Protein AF-A0A0P9LW30-F1 (afdb_monomer)

Sequence (288 aa):
SLDMRKSIETRYGSAPTDEGAQAWKDRHKWRREVDLSSARQYLLQHLPTGDKRLQQVRDTQSDFQHWAAHIGTEPLKLFIDTTHPKTLLYLQTIMLNLQIIYAQDSAANAWLAEQEANTSSLFGTLRYGFSPALKHALHQEADALLNGLGDVTNLATRIGELNGVLNHQGFADKPWMKALKQPVQDTFKALGELASGAGKARFESVLLAWVPIDSRMALGKQQNIVALLRTLLIGQILLDSTARVAINEQTVTKLKQWVSEWQVLNKQISELVRSWQYPNAYNTRQST

pLDDT: mean 80.52, std 11.38, range [37.75, 96.88]

Solvent-accessible surface area (backbone atoms only — not comparable to full-atom values): 15883 Å² total; per-residue (Å²): 107,75,68,60,45,52,52,42,21,74,73,68,77,50,58,78,50,72,67,56,50,46,56,52,55,72,43,55,87,56,64,73,76,62,58,61,66,60,53,49,50,50,45,68,69,44,44,68,59,49,52,52,52,53,48,53,52,50,52,52,52,47,54,50,51,52,51,39,54,71,56,20,54,46,52,59,82,74,74,37,52,40,52,41,46,72,48,32,47,51,51,51,51,54,52,43,54,51,46,62,64,45,55,74,39,74,68,50,35,53,52,52,48,48,22,52,70,68,53,54,16,40,78,25,18,52,90,39,58,41,29,64,68,49,40,51,52,54,46,50,54,44,45,68,75,46,65,82,35,61,44,76,68,46,44,67,79,39,36,70,61,51,32,54,60,54,60,58,81,62,72,79,74,34,71,71,50,71,68,46,57,66,70,50,48,37,18,52,49,18,45,34,53,25,32,70,45,96,33,22,72,58,48,52,49,46,56,56,69,42,47,68,48,29,49,49,40,30,68,36,99,63,44,31,47,54,50,49,53,43,55,52,44,52,47,41,69,40,43,71,54,86,68,78,56,68,72,48,72,64,57,53,52,51,49,53,51,50,54,54,51,48,54,52,50,52,49,51,50,53,52,49,54,46,44,71,76,38,74,69,73,80,75,74,72,86,82,128

Radius of gyration: 26.32 Å; Cα contacts (8 Å, |Δi|>4): 235; chains: 1; bounding box: 54×43×78 Å

Mean predicted aligned error: 11.34 Å

Organism: NCBI:txid251702

Secondary structure (DSSP, 8-state):
-HHHHHHHHHHHSSPPPHHHHHHHHHGGGGTTSS-HHHHHHHHHHHHHHHHHHHHHHHHHHHHHHHHHHHHTT-GGGGT--TTSHHHHHHHHHHHHHHHHHHTTSHHHHHHHHHHHHH--SGGGGGGGTT-HHHHHHHHHHHHHHHTT--SHHHHHHTHHHHHHHHT---GGGSHHHHTS-HHHHHHHHHHHHHHHTTTHHHHHHHHHHHHHHHHHHHHSSS--HHHHHHHHHHHHHHHT--S-----HHHHHHHHHHHHHHHHHHHHHHHHHHHHH-TTTT------

Foldseek 3Di:
DVVVQVVCCVVPVHGDDPVRVVVVVVCVVVPPVDPVVVVVVVCVVCVVVVVVVVVVVVVVLVVVVVVQLVQWLDCVVVPAQLLALVSLLVVLVVLLVVLVVQVVDPVSLVVLLVCLVVSGGQSVCSLLSSDPLSSVLLVVVLCVQCPPVQALVSCLVCQVSLLVLLQDPDPCVDPSNVVDDPSSNSSLVSLLCLCQDPNVVSSVSSLVSCQVSLVCCCLDPRHPVSSNSSSSSSNSVRNVDPDRDGDDPVNSVVSVVVSVVCVVVVVVVVVVVCCVVCVPPPPPDDDD

Nearest PDB structures (foldseek):
  5nwk-assembly1_G  TM=1.701E-01  e=2.955E+00  Nicotiana tabacum

Structure (mmCIF, N/CA/C/O backbone):
data_AF-A0A0P9LW30-F1
#
_entry.id   AF-A0A0P9LW30-F1
#
loop_
_atom_site.group_PDB
_atom_site.id
_atom_site.type_symbol
_atom_site.label_atom_id
_atom_site.label_alt_id
_atom_site.label_comp_id
_atom_site.label_asym_id
_atom_site.label_entity_id
_atom_site.label_seq_id
_atom_site.pdbx_PDB_ins_code
_atom_site.Cartn_x
_atom_site.Cartn_y
_atom_site.Cartn_z
_atom_site.occupancy
_atom_site.B_iso_or_equiv
_atom_site.auth_seq_id
_atom_site.auth_comp_id
_atom_site.auth_asym_id
_atom_site.auth_atom_id
_atom_site.pdbx_PDB_model_num
ATOM 1 N N . SER A 1 1 ? 24.493 12.822 -53.244 1.00 55.12 1 SER A N 1
ATOM 2 C CA . SER A 1 1 ? 24.104 12.306 -54.568 1.00 55.12 1 SER A CA 1
ATOM 3 C C . SER A 1 1 ? 22.596 12.115 -54.590 1.00 55.12 1 SER A C 1
ATOM 5 O O . SER A 1 1 ? 22.057 11.651 -53.587 1.00 55.12 1 SER A O 1
ATOM 7 N N . LEU A 1 2 ? 21.936 12.486 -55.692 1.00 61.62 2 LEU A N 1
ATOM 8 C CA . LEU A 1 2 ? 20.511 12.224 -55.948 1.00 61.62 2 LEU A CA 1
ATOM 9 C C . LEU A 1 2 ? 20.166 10.731 -55.795 1.00 61.62 2 LEU A C 1
ATOM 11 O O . LEU A 1 2 ? 19.113 10.409 -55.250 1.00 61.62 2 LEU A O 1
ATOM 15 N N . ASP A 1 3 ? 21.093 9.836 -56.148 1.00 72.06 3 ASP A N 1
ATOM 16 C CA . ASP A 1 3 ? 20.910 8.383 -56.025 1.00 72.06 3 ASP A CA 1
ATOM 17 C C . ASP A 1 3 ? 20.831 7.906 -54.575 1.00 72.06 3 ASP A C 1
ATOM 19 O O . ASP A 1 3 ? 20.053 7.016 -54.249 1.00 72.06 3 ASP A O 1
ATOM 23 N N . MET A 1 4 ? 21.592 8.532 -53.673 1.00 70.19 4 MET A N 1
ATOM 24 C CA . MET A 1 4 ? 21.571 8.176 -52.251 1.00 70.19 4 MET A CA 1
ATOM 25 C C . MET A 1 4 ? 20.308 8.693 -51.553 1.00 70.19 4 MET A C 1
ATOM 27 O O . MET A 1 4 ? 19.837 8.094 -50.594 1.00 70.19 4 MET A O 1
ATOM 31 N N . ARG A 1 5 ? 19.741 9.804 -52.041 1.00 70.75 5 ARG A N 1
ATOM 32 C CA . ARG A 1 5 ? 18.470 10.333 -51.536 1.00 70.75 5 ARG A CA 1
ATOM 33 C C . ARG A 1 5 ? 17.310 9.437 -51.972 1.00 70.75 5 ARG A C 1
ATOM 35 O O . ARG A 1 5 ? 16.527 9.026 -51.124 1.00 70.75 5 ARG A O 1
ATOM 42 N N . LYS A 1 6 ? 17.286 9.052 -53.255 1.00 74.50 6 LYS A N 1
ATOM 43 C CA . LYS A 1 6 ? 16.318 8.091 -53.802 1.00 74.50 6 LYS A CA 1
ATOM 44 C C . LYS A 1 6 ? 16.405 6.725 -53.120 1.00 74.50 6 LYS A C 1
ATOM 46 O O . LYS A 1 6 ? 15.373 6.163 -52.780 1.00 74.50 6 LYS A O 1
ATOM 51 N N . SER A 1 7 ? 17.607 6.202 -52.859 1.00 76.50 7 SER A N 1
ATOM 52 C CA . SER A 1 7 ? 17.754 4.891 -52.207 1.00 76.50 7 SER A CA 1
ATOM 53 C C . SER A 1 7 ? 17.255 4.878 -50.757 1.00 76.50 7 SER A C 1
ATOM 55 O O . SER A 1 7 ? 16.653 3.895 -50.324 1.00 76.50 7 SER A O 1
ATOM 57 N N . ILE A 1 8 ? 17.456 5.973 -50.015 1.00 71.25 8 ILE A N 1
ATOM 58 C CA . ILE A 1 8 ? 16.913 6.143 -48.660 1.00 71.25 8 ILE A CA 1
ATOM 59 C C . ILE A 1 8 ? 15.388 6.258 -48.711 1.00 71.25 8 ILE A C 1
ATOM 61 O O . ILE A 1 8 ? 14.707 5.578 -47.950 1.00 71.25 8 ILE A O 1
ATOM 65 N N . GLU A 1 9 ? 14.852 7.046 -49.640 1.00 77.56 9 GLU A N 1
ATOM 66 C CA . GLU A 1 9 ? 13.409 7.216 -49.819 1.00 77.56 9 GLU A CA 1
ATOM 67 C C . GLU A 1 9 ? 12.712 5.901 -50.188 1.00 77.56 9 GLU A C 1
ATOM 69 O O . GLU A 1 9 ? 11.698 5.547 -49.595 1.00 77.56 9 GLU A O 1
ATOM 74 N N . THR A 1 10 ? 13.307 5.104 -51.078 1.00 73.81 10 THR A N 1
ATOM 75 C CA . THR A 1 10 ? 12.806 3.765 -51.427 1.00 73.81 10 THR A CA 1
ATOM 76 C C . THR A 1 10 ? 12.848 2.789 -50.245 1.00 73.81 10 THR A C 1
ATOM 78 O O . THR A 1 10 ? 11.964 1.944 -50.120 1.00 73.81 10 THR A O 1
ATOM 81 N N . ARG A 1 11 ? 13.854 2.884 -49.364 1.00 71.62 11 ARG A N 1
ATOM 82 C CA . ARG A 1 11 ? 14.024 1.952 -48.235 1.00 71.62 11 ARG A CA 1
ATOM 83 C C . ARG A 1 11 ? 13.209 2.326 -46.996 1.00 71.62 11 ARG A C 1
ATOM 85 O O . ARG A 1 11 ? 12.786 1.429 -46.274 1.00 71.62 11 ARG A O 1
ATOM 92 N N . TYR A 1 12 ? 13.022 3.618 -46.739 1.00 73.62 12 TYR A N 1
ATOM 93 C CA . TYR A 1 12 ? 12.434 4.139 -45.499 1.00 73.62 12 TYR A CA 1
ATOM 94 C C . TYR A 1 12 ? 11.167 4.985 -45.726 1.00 73.62 12 TYR A C 1
ATOM 96 O O . TYR A 1 12 ? 10.637 5.559 -44.779 1.00 73.62 12 TYR A O 1
ATOM 104 N N . GLY A 1 13 ? 10.676 5.082 -46.967 1.00 75.44 13 GLY A N 1
ATOM 105 C CA . GLY A 1 13 ? 9.419 5.754 -47.325 1.00 75.44 13 GLY A CA 1
ATOM 106 C C . GLY A 1 13 ? 9.468 7.284 -47.317 1.00 75.44 13 GLY A C 1
ATOM 107 O O . GLY A 1 13 ? 8.481 7.928 -47.653 1.00 75.44 13 GLY A O 1
ATOM 108 N N . SER A 1 14 ? 10.596 7.881 -46.932 1.00 76.00 14 SER A N 1
ATOM 109 C CA . SER A 1 14 ? 10.825 9.325 -46.991 1.00 76.00 14 SER A CA 1
ATOM 110 C C . SER A 1 14 ? 12.320 9.630 -47.058 1.00 76.00 14 SER A C 1
ATOM 112 O O . SER A 1 14 ? 13.152 8.884 -46.534 1.00 76.00 14 SER A O 1
ATOM 114 N N . ALA A 1 15 ? 12.672 10.731 -47.719 1.00 77.25 15 ALA A N 1
ATOM 115 C CA . ALA A 1 15 ? 14.015 11.288 -47.660 1.00 77.25 15 ALA A CA 1
ATOM 116 C C . ALA A 1 15 ? 14.120 12.324 -46.523 1.00 77.25 15 ALA A C 1
ATOM 118 O O . ALA A 1 15 ? 13.149 13.032 -46.251 1.00 77.25 15 ALA A O 1
ATOM 119 N N . PRO A 1 16 ? 15.301 12.494 -45.899 1.00 78.81 16 PRO A N 1
ATOM 120 C CA . PRO A 1 16 ? 15.536 13.601 -44.980 1.00 78.81 16 PRO A CA 1
ATOM 121 C C . PRO A 1 16 ? 15.229 14.948 -45.647 1.00 78.81 16 PRO A C 1
ATOM 123 O O . PRO A 1 16 ? 15.558 15.155 -46.825 1.00 78.81 16 PRO A O 1
ATOM 126 N N . THR A 1 17 ? 14.642 15.876 -44.889 1.00 83.88 17 THR A N 1
ATOM 127 C CA . THR A 1 17 ? 14.518 17.278 -45.310 1.00 83.88 17 THR A CA 1
ATOM 128 C C . THR A 1 17 ? 15.905 17.887 -45.496 1.00 83.88 17 THR A C 1
ATOM 130 O O . THR A 1 17 ? 16.886 17.408 -44.919 1.00 83.88 17 THR A O 1
ATOM 133 N N . ASP A 1 18 ? 16.012 18.946 -46.297 1.00 82.62 18 ASP A N 1
ATOM 134 C CA . ASP A 1 18 ? 17.303 19.612 -46.510 1.00 82.62 18 ASP A CA 1
ATOM 135 C C . ASP A 1 18 ? 17.864 20.182 -45.196 1.00 82.62 18 ASP A C 1
ATOM 137 O O . ASP A 1 18 ? 19.055 20.035 -44.920 1.00 82.62 18 ASP A O 1
ATOM 141 N N . GLU A 1 19 ? 16.995 20.704 -44.325 1.00 84.31 19 GLU A N 1
ATOM 142 C CA . GLU A 1 19 ? 17.344 21.118 -42.960 1.00 84.31 19 GLU A CA 1
ATOM 143 C C . GLU A 1 19 ? 17.841 19.947 -42.104 1.00 84.31 19 GLU A C 1
ATOM 145 O O . GLU A 1 19 ? 18.880 20.052 -41.454 1.00 84.31 19 GLU A O 1
ATOM 150 N N . GLY A 1 20 ? 17.155 18.799 -42.135 1.00 80.25 20 GLY A N 1
ATOM 151 C CA . GLY A 1 20 ? 17.576 17.599 -41.410 1.00 80.25 20 GLY A CA 1
ATOM 152 C C . GLY A 1 20 ? 18.912 17.052 -41.917 1.00 80.25 20 GLY A C 1
ATOM 153 O O . GLY A 1 20 ? 19.762 16.633 -41.129 1.00 80.25 20 GLY A O 1
ATOM 154 N N . ALA A 1 21 ? 19.143 17.113 -43.229 1.00 79.75 21 ALA A N 1
ATOM 155 C CA . ALA A 1 21 ? 20.404 16.726 -43.847 1.00 79.75 21 ALA A CA 1
ATOM 156 C C . ALA A 1 21 ? 21.548 17.677 -43.464 1.00 79.75 21 ALA A C 1
ATOM 158 O O . ALA A 1 21 ? 22.670 17.215 -43.231 1.00 79.75 21 ALA A O 1
ATOM 159 N N . GLN A 1 22 ? 21.279 18.982 -43.367 1.00 83.25 22 GLN A N 1
ATOM 160 C CA . GLN A 1 22 ? 22.265 19.965 -42.930 1.00 83.25 22 GLN A CA 1
ATOM 161 C C . GLN A 1 22 ? 22.573 19.817 -41.437 1.00 83.25 22 GLN A C 1
ATOM 163 O O . GLN A 1 22 ? 23.735 19.647 -41.079 1.00 83.25 22 GLN A O 1
ATOM 168 N N . ALA A 1 23 ? 21.553 19.711 -40.582 1.00 82.62 23 ALA A N 1
ATOM 169 C CA . ALA A 1 23 ? 21.729 19.439 -39.156 1.00 82.62 23 ALA A CA 1
ATOM 170 C C . ALA A 1 23 ? 22.502 18.130 -38.910 1.00 82.62 23 ALA A C 1
ATOM 172 O O . ALA A 1 23 ? 23.356 18.056 -38.022 1.00 82.62 23 ALA A O 1
ATOM 173 N N . TRP A 1 24 ? 22.251 17.095 -39.719 1.00 76.19 24 TRP A N 1
ATOM 174 C CA . TRP A 1 24 ? 23.031 15.860 -39.696 1.00 76.19 24 TRP A CA 1
ATOM 175 C C . TRP A 1 24 ? 24.498 16.118 -40.050 1.00 76.19 24 TRP A C 1
ATOM 177 O O . TRP A 1 24 ? 25.381 15.641 -39.330 1.00 76.19 24 TRP A O 1
ATOM 187 N N . LYS A 1 25 ? 24.784 16.857 -41.136 1.00 80.25 25 LYS A N 1
ATOM 188 C CA . LYS A 1 25 ? 26.146 17.257 -41.550 1.00 80.25 25 LYS A CA 1
ATOM 189 C C . LYS A 1 25 ? 26.869 18.054 -40.469 1.00 80.25 25 LYS A C 1
ATOM 191 O O . LYS A 1 25 ? 27.991 17.687 -40.141 1.00 80.25 25 LYS A O 1
ATOM 196 N N . ASP A 1 26 ? 26.226 19.045 -39.866 1.00 84.06 26 ASP A N 1
ATOM 197 C CA . ASP A 1 26 ? 26.831 19.914 -38.848 1.00 84.06 26 ASP A CA 1
ATOM 198 C C . ASP A 1 26 ? 27.236 19.132 -37.590 1.00 84.06 26 ASP A C 1
ATOM 200 O O . ASP A 1 26 ? 28.252 19.412 -36.949 1.00 84.06 26 ASP A O 1
ATOM 204 N N . ARG A 1 27 ? 26.486 18.070 -37.271 1.00 82.94 27 ARG A N 1
ATOM 205 C CA . ARG A 1 27 ? 26.789 17.153 -36.163 1.00 82.94 27 ARG A CA 1
ATOM 206 C C . ARG A 1 27 ? 27.900 16.149 -36.475 1.00 82.94 27 ARG A C 1
ATOM 208 O O . ARG A 1 27 ? 28.223 15.356 -35.600 1.00 82.94 27 ARG A O 1
ATOM 215 N N . HIS A 1 28 ? 28.514 16.179 -37.666 1.00 79.25 28 HIS A N 1
ATOM 216 C CA . HIS A 1 28 ? 29.628 15.306 -38.080 1.00 79.25 28 HIS A CA 1
ATOM 217 C C . HIS A 1 28 ? 30.697 15.126 -36.994 1.00 79.25 28 HIS A C 1
ATOM 219 O O . HIS A 1 28 ? 31.086 13.992 -36.716 1.00 79.25 28 HIS A O 1
ATOM 225 N N . LYS A 1 29 ? 31.114 16.228 -36.354 1.00 76.00 29 LYS A N 1
ATOM 226 C CA . LYS A 1 29 ? 32.147 16.228 -35.307 1.00 76.00 29 LYS A CA 1
ATOM 227 C C . LYS A 1 29 ? 31.765 15.430 -34.054 1.00 76.00 29 LYS A C 1
ATOM 229 O O . LYS A 1 29 ? 32.647 14.923 -33.378 1.00 76.00 29 LYS A O 1
ATOM 234 N N . TRP A 1 30 ? 30.470 15.268 -33.793 1.00 73.25 30 TRP A N 1
ATOM 235 C CA . TRP A 1 30 ? 29.927 14.600 -32.608 1.00 73.25 30 TRP A CA 1
ATOM 236 C C . TRP A 1 30 ? 29.501 13.146 -32.875 1.00 73.25 30 TRP A C 1
ATOM 238 O O . TRP A 1 30 ? 29.169 12.402 -31.959 1.00 73.25 30 TRP A O 1
ATOM 248 N N . ARG A 1 31 ? 29.512 12.690 -34.138 1.00 66.88 31 ARG A N 1
ATOM 249 C CA . ARG A 1 31 ? 28.972 11.366 -34.525 1.00 66.88 31 ARG A CA 1
ATOM 250 C C . ARG A 1 31 ? 29.731 10.175 -33.938 1.00 66.88 31 ARG A C 1
ATOM 252 O O . ARG A 1 31 ? 29.208 9.068 -33.968 1.00 66.88 31 ARG A O 1
ATOM 259 N N . ARG A 1 32 ? 30.961 10.386 -33.466 1.00 64.81 32 ARG A N 1
ATOM 260 C CA . ARG A 1 32 ? 31.806 9.358 -32.840 1.00 64.81 32 ARG A CA 1
ATOM 261 C C . ARG A 1 32 ? 31.853 9.460 -31.315 1.00 64.81 32 ARG A C 1
ATOM 263 O O . ARG A 1 32 ? 32.550 8.668 -30.699 1.00 64.81 32 ARG A O 1
ATOM 270 N N . GLU A 1 33 ? 31.137 10.409 -30.711 1.00 68.94 33 GLU A N 1
ATOM 271 C CA . GLU A 1 33 ? 31.100 10.538 -29.247 1.00 68.94 33 GLU A CA 1
ATOM 272 C C . GLU A 1 33 ? 30.313 9.410 -28.582 1.00 68.94 33 GLU A C 1
ATOM 274 O O . GLU A 1 33 ? 30.579 9.061 -27.437 1.00 68.94 33 GLU A O 1
ATOM 279 N N . VAL A 1 34 ? 29.368 8.810 -29.311 1.00 68.19 34 VAL A N 1
ATOM 280 C CA . VAL A 1 34 ? 28.606 7.656 -28.841 1.00 68.19 34 VAL A CA 1
ATOM 281 C C . VAL A 1 34 ? 29.037 6.432 -29.634 1.00 68.19 34 VAL A C 1
ATOM 283 O O . VAL A 1 34 ? 28.651 6.249 -30.790 1.00 68.19 34 VAL A O 1
ATOM 286 N N . ASP A 1 35 ? 29.837 5.576 -29.004 1.00 78.19 35 ASP A N 1
ATOM 287 C CA . ASP A 1 35 ? 30.226 4.287 -29.565 1.00 78.19 35 ASP A CA 1
ATOM 288 C C . ASP A 1 35 ? 29.065 3.285 -29.459 1.00 78.19 35 ASP A C 1
ATOM 290 O O . ASP A 1 35 ? 28.979 2.465 -28.544 1.00 78.19 35 ASP A O 1
ATOM 294 N N . LEU A 1 36 ? 28.129 3.381 -30.407 1.00 77.69 36 LEU A N 1
ATOM 295 C CA . LEU A 1 36 ? 26.947 2.516 -30.479 1.00 77.69 36 LEU A CA 1
ATOM 296 C C . LEU A 1 36 ? 27.308 1.038 -30.677 1.00 77.69 36 LEU A C 1
ATOM 298 O O . LEU A 1 36 ? 26.562 0.165 -30.232 1.00 77.69 36 LEU A O 1
ATOM 302 N N . SER A 1 37 ? 28.436 0.748 -31.331 1.00 76.94 37 SER A N 1
ATOM 303 C CA . SER A 1 37 ? 28.911 -0.621 -31.545 1.00 76.94 37 SER A CA 1
ATOM 304 C C . SER A 1 37 ? 29.380 -1.237 -30.233 1.00 76.94 37 SER A C 1
ATOM 306 O O . SER A 1 37 ? 28.911 -2.319 -29.878 1.00 76.94 37 SER A O 1
ATOM 308 N N . SER A 1 38 ? 30.217 -0.524 -29.473 1.00 79.00 38 SER A N 1
ATOM 309 C CA . SER A 1 38 ? 30.644 -0.964 -28.140 1.00 79.00 38 SER A CA 1
ATOM 310 C C . SER A 1 38 ? 29.483 -0.996 -27.150 1.00 79.00 38 SER A C 1
ATOM 312 O O . SER A 1 38 ? 29.370 -1.952 -26.390 1.00 79.00 38 SER A O 1
ATOM 314 N N . ALA A 1 39 ? 28.560 -0.027 -27.197 1.00 79.44 39 ALA A N 1
ATOM 315 C CA . ALA A 1 39 ? 27.345 -0.055 -26.379 1.00 79.44 39 ALA A CA 1
ATOM 316 C C . ALA A 1 39 ? 26.489 -1.297 -26.682 1.00 79.44 39 ALA A C 1
ATOM 318 O O . ALA A 1 39 ? 26.029 -1.981 -25.769 1.00 79.44 39 ALA A O 1
ATOM 319 N N . ARG A 1 40 ? 26.319 -1.646 -27.964 1.00 81.94 40 ARG A N 1
ATOM 320 C CA . ARG A 1 40 ? 25.604 -2.860 -28.373 1.00 81.94 40 ARG A CA 1
ATOM 321 C C . ARG A 1 40 ? 26.342 -4.129 -27.956 1.00 81.94 40 ARG A C 1
ATOM 323 O O . ARG A 1 40 ? 25.698 -5.062 -27.490 1.00 81.94 40 ARG A O 1
ATOM 330 N N . GLN A 1 41 ? 27.661 -4.181 -28.120 1.00 85.12 41 GLN A N 1
ATOM 331 C CA . GLN A 1 41 ? 28.471 -5.325 -27.700 1.00 85.12 41 GLN A CA 1
ATOM 332 C C . GLN A 1 41 ? 28.396 -5.527 -26.184 1.00 85.12 41 GLN A C 1
ATOM 334 O O . GLN A 1 41 ? 28.182 -6.649 -25.732 1.00 85.12 41 GLN A O 1
ATOM 339 N N . TYR A 1 42 ? 28.483 -4.440 -25.415 1.00 86.69 42 TYR A N 1
ATOM 340 C CA . TYR A 1 42 ? 28.298 -4.443 -23.969 1.00 86.69 42 TYR A CA 1
ATOM 341 C C . TYR A 1 42 ? 26.917 -4.992 -23.591 1.00 86.69 42 TYR A C 1
ATOM 343 O O . TYR A 1 42 ? 26.816 -5.908 -22.777 1.00 86.69 42 TYR A O 1
ATOM 351 N N . LEU A 1 43 ? 25.847 -4.508 -24.234 1.00 83.62 43 LEU A N 1
ATOM 352 C CA . LEU A 1 43 ? 24.500 -5.041 -24.016 1.00 83.62 43 LEU A CA 1
ATOM 353 C C . LEU A 1 43 ? 24.432 -6.541 -24.323 1.00 83.62 43 LEU A C 1
ATOM 355 O O . LEU A 1 43 ? 23.987 -7.305 -23.477 1.00 83.62 43 LEU A O 1
ATOM 359 N N . LEU A 1 44 ? 24.916 -6.989 -25.482 1.00 84.56 44 LEU A N 1
ATOM 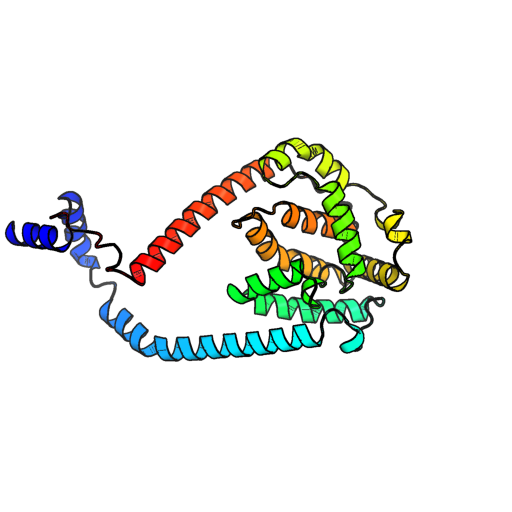360 C CA . LEU A 1 44 ? 24.897 -8.410 -25.851 1.00 84.56 44 LEU A CA 1
ATOM 361 C C . LEU A 1 44 ? 25.677 -9.289 -24.861 1.00 84.56 44 LEU A C 1
ATOM 363 O O . LEU A 1 44 ? 25.253 -10.407 -24.577 1.00 84.56 44 LEU A O 1
ATOM 367 N N . GLN A 1 45 ? 26.783 -8.783 -24.314 1.00 91.31 45 GLN A N 1
ATOM 368 C CA . GLN A 1 45 ? 27.592 -9.496 -23.328 1.00 91.31 45 GLN A CA 1
ATOM 369 C C . GLN A 1 45 ? 26.908 -9.583 -21.956 1.00 91.31 45 GLN A C 1
ATOM 371 O O . GLN A 1 45 ? 27.009 -10.606 -21.276 1.00 91.31 45 GLN A O 1
ATOM 376 N N . HIS A 1 46 ? 26.217 -8.523 -21.532 1.00 87.88 46 HIS A N 1
ATOM 377 C CA . HIS A 1 46 ? 25.681 -8.418 -20.174 1.00 87.88 46 HIS A CA 1
ATOM 378 C C . HIS A 1 46 ? 24.198 -8.782 -20.048 1.00 87.88 46 HIS A C 1
ATOM 380 O O . HIS A 1 46 ? 23.786 -9.183 -18.958 1.00 87.88 46 HIS A O 1
ATOM 386 N N . LEU A 1 47 ? 23.417 -8.725 -21.133 1.00 87.62 47 LEU A N 1
ATOM 387 C CA . LEU A 1 47 ? 21.990 -9.069 -21.146 1.00 87.62 47 LEU A CA 1
ATOM 388 C C . LEU A 1 47 ? 21.706 -10.458 -20.551 1.00 87.62 47 LEU A C 1
ATOM 390 O O . LEU A 1 47 ? 20.912 -10.512 -19.618 1.00 87.62 47 LEU A O 1
ATOM 394 N N . PRO A 1 48 ? 22.402 -11.554 -20.927 1.00 89.06 48 PRO A N 1
ATOM 395 C CA . PRO A 1 48 ? 22.121 -12.873 -20.347 1.00 89.06 48 PRO A CA 1
ATOM 396 C C . PRO A 1 48 ? 22.329 -12.930 -18.826 1.00 89.06 48 PRO A C 1
ATOM 398 O O . PRO A 1 48 ? 21.594 -13.600 -18.102 1.00 89.06 48 PRO A O 1
ATOM 401 N N . THR A 1 49 ? 23.336 -12.208 -18.320 1.00 92.44 49 THR A N 1
ATOM 402 C CA . THR A 1 49 ? 23.585 -12.114 -16.873 1.00 92.44 49 THR A CA 1
ATOM 403 C C . THR A 1 49 ? 22.520 -11.257 -16.191 1.00 92.44 49 THR A C 1
ATOM 405 O O . THR A 1 49 ? 22.084 -11.593 -15.089 1.00 92.44 49 THR A O 1
ATOM 408 N N . GLY A 1 50 ? 22.097 -10.169 -16.839 1.00 88.94 50 GLY A N 1
ATOM 409 C CA . GLY A 1 50 ? 20.984 -9.333 -16.399 1.00 88.94 50 GLY A CA 1
ATOM 410 C C . GLY A 1 50 ? 19.686 -10.130 -16.293 1.00 88.94 50 GLY A C 1
ATOM 411 O O . GLY A 1 50 ? 19.074 -10.143 -15.229 1.00 88.94 50 GLY A O 1
ATOM 412 N N . ASP A 1 51 ? 19.331 -10.877 -17.338 1.00 89.06 51 ASP A N 1
ATOM 413 C CA . ASP A 1 51 ? 18.132 -11.716 -17.389 1.00 89.06 51 ASP A CA 1
ATOM 414 C C . ASP A 1 51 ? 18.146 -12.791 -16.301 1.00 89.06 51 ASP A C 1
ATOM 416 O O . ASP A 1 51 ? 17.152 -12.977 -15.599 1.00 89.06 51 ASP A O 1
ATOM 420 N N . LYS A 1 52 ? 19.295 -13.445 -16.077 1.00 93.44 52 LYS A N 1
ATOM 421 C CA . LYS A 1 52 ? 19.445 -14.421 -14.989 1.00 93.44 52 LYS A CA 1
ATOM 422 C C . LYS A 1 52 ? 19.213 -13.790 -13.614 1.00 93.44 52 LYS A C 1
ATOM 424 O O . LYS A 1 52 ? 18.533 -14.383 -12.781 1.00 93.44 52 LYS A O 1
ATOM 429 N N . ARG A 1 53 ? 19.759 -12.596 -13.362 1.00 91.88 53 ARG A N 1
ATOM 430 C CA . ARG A 1 53 ? 19.556 -11.877 -12.091 1.00 91.88 53 ARG A CA 1
ATOM 431 C C . ARG A 1 53 ? 18.107 -11.422 -11.927 1.00 91.88 53 ARG A C 1
ATOM 433 O O . ARG A 1 53 ? 17.555 -11.557 -10.842 1.00 91.88 53 ARG A O 1
ATOM 440 N N . LEU A 1 54 ? 17.479 -10.930 -12.995 1.00 88.00 54 LEU A N 1
ATOM 441 C CA . LEU A 1 54 ? 16.058 -10.580 -12.988 1.00 88.00 54 LEU A CA 1
ATOM 442 C C . LEU A 1 54 ? 15.184 -11.801 -12.695 1.00 88.00 54 LEU A C 1
ATOM 444 O O . LEU A 1 54 ? 14.222 -11.685 -11.940 1.00 88.00 54 LEU A O 1
ATOM 448 N N . GLN A 1 55 ? 15.537 -12.972 -13.230 1.00 89.12 55 GLN A N 1
ATOM 449 C CA . GLN A 1 55 ? 14.832 -14.207 -12.905 1.00 89.12 55 GLN A CA 1
ATOM 450 C C . GLN A 1 55 ? 14.974 -14.564 -11.422 1.00 89.12 55 GLN A C 1
ATOM 452 O O . GLN A 1 55 ? 13.967 -14.817 -10.777 1.00 89.12 55 GLN A O 1
ATOM 457 N N . GLN A 1 56 ? 16.173 -14.461 -10.842 1.00 90.81 56 GLN A N 1
ATOM 458 C CA . GLN A 1 56 ? 16.377 -14.696 -9.403 1.00 90.81 56 GLN A CA 1
ATOM 459 C C . GLN A 1 56 ? 15.550 -13.747 -8.520 1.00 90.81 56 GLN A C 1
ATOM 461 O O . GLN A 1 56 ? 15.029 -14.156 -7.480 1.00 90.81 56 GLN A O 1
ATOM 466 N N . VAL A 1 57 ? 15.406 -12.483 -8.936 1.00 87.75 57 VAL A N 1
ATOM 467 C CA . VAL A 1 57 ? 14.521 -11.525 -8.259 1.00 87.75 57 VAL A CA 1
ATOM 468 C C . VAL A 1 57 ? 13.071 -11.999 -8.334 1.00 87.75 57 VAL A C 1
ATOM 470 O O . VAL A 1 57 ? 12.402 -12.028 -7.307 1.00 87.75 57 VAL A O 1
ATOM 473 N N . ARG A 1 58 ? 12.594 -12.424 -9.510 1.00 87.31 58 ARG A N 1
ATOM 474 C CA . ARG A 1 58 ? 11.227 -12.944 -9.693 1.00 87.31 58 ARG A CA 1
ATOM 475 C C . ARG A 1 58 ? 10.966 -14.214 -8.886 1.00 87.31 58 ARG A C 1
ATOM 477 O O . ARG A 1 58 ? 9.896 -14.335 -8.299 1.00 87.31 58 ARG A O 1
ATOM 484 N N . ASP A 1 59 ? 11.937 -15.119 -8.812 1.00 90.75 59 ASP A N 1
ATOM 485 C CA . ASP A 1 59 ? 11.836 -16.348 -8.019 1.00 90.75 59 ASP A CA 1
ATOM 486 C C . ASP A 1 59 ? 11.689 -15.998 -6.528 1.00 90.75 59 ASP A C 1
ATOM 488 O O . ASP A 1 59 ? 10.733 -16.416 -5.879 1.00 90.75 59 ASP A O 1
ATOM 492 N N . THR A 1 60 ? 12.542 -15.099 -6.020 1.00 89.06 60 THR A N 1
ATOM 493 C CA . THR A 1 60 ? 12.449 -14.588 -4.638 1.00 89.06 60 THR A CA 1
ATOM 494 C C . THR A 1 60 ? 11.112 -13.888 -4.382 1.00 89.06 60 THR A C 1
ATOM 496 O O . THR A 1 60 ? 10.507 -14.031 -3.319 1.00 89.06 60 THR A O 1
ATOM 499 N N . GLN A 1 61 ? 10.626 -13.117 -5.359 1.00 88.44 61 GLN A N 1
ATOM 500 C CA . GLN A 1 61 ? 9.323 -12.469 -5.270 1.00 88.44 61 GLN A CA 1
ATOM 501 C C . GLN A 1 61 ? 8.186 -13.489 -5.220 1.00 88.44 61 GLN A C 1
ATOM 503 O O . GLN A 1 61 ? 7.217 -13.251 -4.504 1.00 88.44 61 GLN A O 1
ATOM 508 N N . SER A 1 62 ? 8.293 -14.602 -5.945 1.00 90.69 62 SER A N 1
ATOM 509 C CA . SER A 1 62 ? 7.313 -15.684 -5.909 1.00 90.69 62 SER A CA 1
ATOM 510 C C . SER A 1 62 ? 7.309 -16.381 -4.551 1.00 90.69 62 SER A C 1
ATOM 512 O O . SER A 1 62 ? 6.240 -16.533 -3.961 1.00 90.69 62 SER A O 1
ATOM 514 N N . ASP A 1 63 ? 8.478 -16.725 -4.004 1.00 91.75 63 ASP A N 1
ATOM 515 C CA . ASP A 1 63 ? 8.594 -17.316 -2.663 1.00 91.75 63 ASP A CA 1
ATOM 516 C C . ASP A 1 63 ? 7.943 -16.417 -1.608 1.00 91.75 63 ASP A C 1
ATOM 518 O O . ASP A 1 63 ? 7.178 -16.866 -0.753 1.00 91.75 63 ASP A O 1
ATOM 522 N N . PHE A 1 64 ? 8.187 -15.111 -1.708 1.00 89.69 64 PHE A N 1
ATOM 523 C CA . PHE A 1 64 ? 7.576 -14.121 -0.835 1.00 89.69 64 PHE A CA 1
ATOM 524 C C . PHE A 1 64 ? 6.044 -14.095 -0.933 1.00 89.69 64 PHE A C 1
ATOM 526 O O . PHE A 1 64 ? 5.366 -14.064 0.095 1.00 89.69 64 PHE A O 1
ATOM 533 N N . GLN A 1 65 ? 5.485 -14.143 -2.147 1.00 91.88 65 GLN A N 1
ATOM 534 C CA . GLN A 1 65 ? 4.033 -14.212 -2.345 1.00 91.88 65 GLN A CA 1
ATOM 535 C C . GLN A 1 65 ? 3.441 -15.503 -1.766 1.00 91.88 65 GLN A C 1
ATOM 537 O O . GLN A 1 65 ? 2.379 -15.453 -1.145 1.00 91.88 65 GLN A O 1
ATOM 542 N N . HIS A 1 66 ? 4.136 -16.638 -1.904 1.00 93.19 66 HIS A N 1
ATOM 543 C CA . HIS A 1 66 ? 3.717 -17.908 -1.305 1.00 93.19 66 HIS A CA 1
ATOM 544 C C . HIS A 1 66 ? 3.664 -17.818 0.223 1.00 93.19 66 HIS A C 1
ATOM 546 O O . HIS A 1 66 ? 2.662 -18.204 0.828 1.00 93.19 66 HIS A O 1
ATOM 552 N N . TRP A 1 67 ? 4.695 -17.249 0.856 1.00 92.56 67 TRP A N 1
ATOM 553 C CA . TRP A 1 67 ? 4.694 -17.031 2.304 1.00 92.56 67 TRP A CA 1
ATOM 554 C C . TRP A 1 67 ? 3.600 -16.059 2.744 1.00 92.56 67 TRP A C 1
ATOM 556 O O . TRP A 1 67 ? 2.901 -16.329 3.721 1.00 92.56 67 TRP A O 1
ATOM 566 N N . ALA A 1 68 ? 3.396 -14.964 2.010 1.00 93.69 68 ALA A N 1
ATOM 567 C CA . ALA A 1 68 ? 2.328 -14.013 2.297 1.00 93.69 68 ALA A CA 1
ATOM 568 C C . ALA A 1 68 ? 0.937 -14.666 2.215 1.00 93.69 68 ALA A C 1
ATOM 570 O O . ALA A 1 68 ? 0.093 -14.399 3.071 1.00 93.69 68 ALA A O 1
ATOM 571 N N . ALA A 1 69 ? 0.713 -15.553 1.240 1.00 93.06 69 ALA A N 1
ATOM 572 C CA . ALA A 1 69 ? -0.521 -16.325 1.116 1.00 93.06 69 ALA A CA 1
ATOM 573 C C . ALA A 1 69 ? -0.686 -17.352 2.250 1.00 93.06 69 ALA A C 1
ATOM 575 O O . ALA A 1 69 ? -1.779 -17.499 2.794 1.00 93.06 69 ALA A O 1
ATOM 576 N N . HIS A 1 70 ? 0.394 -18.029 2.651 1.00 93.06 70 HIS A N 1
ATOM 577 C CA . HIS A 1 70 ? 0.371 -18.995 3.752 1.00 93.06 70 HIS A CA 1
ATOM 578 C C . HIS A 1 70 ? 0.036 -18.337 5.102 1.00 93.06 70 HIS A C 1
ATOM 580 O O . HIS A 1 70 ? -0.810 -18.827 5.863 1.00 93.06 70 HIS A O 1
ATOM 586 N N . ILE A 1 71 ? 0.670 -17.195 5.390 1.00 94.75 71 ILE A N 1
ATOM 587 C CA . ILE A 1 71 ? 0.373 -16.389 6.579 1.00 94.75 71 ILE A CA 1
ATOM 588 C C . ILE A 1 71 ? -1.066 -15.857 6.485 1.00 94.75 71 ILE A C 1
ATOM 590 O O . ILE A 1 71 ? -1.835 -15.947 7.445 1.00 94.75 71 ILE A O 1
ATOM 594 N N . GLY A 1 72 ? -1.481 -15.382 5.311 1.00 95.38 72 GLY A N 1
ATOM 595 C CA . GLY A 1 72 ? -2.799 -14.792 5.113 1.00 95.38 72 GLY A CA 1
ATOM 596 C C . GLY A 1 72 ? -2.935 -13.498 5.914 1.00 95.38 72 GLY A C 1
ATOM 597 O O . GLY A 1 72 ? -1.999 -12.703 5.984 1.00 95.38 72 GLY A O 1
ATOM 598 N N . THR A 1 73 ? -4.091 -13.277 6.535 1.00 95.44 73 THR A N 1
ATOM 599 C CA . THR A 1 73 ? -4.401 -12.053 7.294 1.00 95.44 73 THR A CA 1
ATOM 600 C C . THR A 1 73 ? -4.311 -12.222 8.809 1.00 95.44 73 THR A C 1
ATOM 602 O O . THR A 1 73 ? -4.918 -11.444 9.537 1.00 95.44 73 THR A O 1
ATOM 605 N N . GLU A 1 74 ? -3.634 -13.260 9.304 1.00 93.62 74 GLU A N 1
ATOM 606 C CA . GLU A 1 74 ? -3.643 -13.624 10.726 1.00 93.62 74 GLU A CA 1
ATOM 607 C C . GLU A 1 74 ? -2.267 -13.396 11.377 1.00 93.62 74 GLU A C 1
ATOM 609 O O . GLU A 1 74 ? -1.412 -14.285 11.340 1.00 93.62 74 GLU A O 1
ATOM 614 N N . PRO A 1 75 ? -2.041 -12.238 12.029 1.00 95.12 75 PRO A N 1
ATOM 615 C CA . PRO A 1 75 ? -0.803 -11.945 12.762 1.00 95.12 75 PRO A CA 1
ATOM 616 C C . PRO A 1 75 ? -0.441 -12.989 13.822 1.00 95.12 75 PRO A C 1
ATOM 618 O O . PRO A 1 75 ? 0.736 -13.205 14.105 1.00 95.12 75 PRO A O 1
ATOM 621 N N . LEU A 1 76 ? -1.440 -13.681 14.378 1.00 93.88 76 LEU A N 1
ATOM 622 C CA . LEU A 1 76 ? -1.243 -14.724 15.383 1.00 93.88 76 LEU A CA 1
ATOM 623 C C . LEU A 1 76 ? -0.461 -15.934 14.858 1.00 93.88 76 LEU A C 1
ATOM 625 O O . LEU A 1 76 ? 0.221 -16.580 15.647 1.00 93.88 76 LEU A O 1
ATOM 629 N N . LYS A 1 77 ? -0.461 -16.205 13.543 1.00 94.81 77 LYS A N 1
ATOM 630 C CA . LYS A 1 77 ? 0.429 -17.224 12.951 1.00 94.81 77 LYS A CA 1
ATOM 631 C C . LYS A 1 77 ? 1.911 -16.864 13.083 1.00 94.81 77 LYS A C 1
ATOM 633 O O . LYS A 1 77 ? 2.765 -17.736 12.987 1.00 94.81 77 LYS A O 1
ATOM 638 N N . LEU A 1 78 ? 2.207 -15.583 13.307 1.00 95.00 78 LEU A N 1
ATOM 639 C CA . LEU A 1 78 ? 3.537 -15.057 13.613 1.00 95.00 78 LEU A CA 1
ATOM 640 C C . LEU A 1 78 ? 3.723 -14.799 15.116 1.00 95.00 78 LEU A C 1
ATOM 642 O O . LEU A 1 78 ? 4.697 -14.162 15.506 1.00 95.00 78 LEU A O 1
ATOM 646 N N . PHE A 1 79 ? 2.787 -15.260 15.953 1.00 95.62 79 PHE A N 1
ATOM 647 C CA . PHE A 1 79 ? 2.751 -15.008 17.395 1.00 95.62 79 PHE A CA 1
ATOM 648 C C . PHE A 1 79 ? 2.714 -13.512 17.753 1.00 95.62 79 PHE A C 1
ATOM 650 O O . PHE A 1 79 ? 3.198 -13.102 18.807 1.00 95.62 79 PHE A O 1
ATOM 657 N N . ILE A 1 80 ? 2.134 -12.687 16.873 1.00 96.88 80 ILE A N 1
ATOM 658 C CA . ILE A 1 80 ? 1.975 -11.250 17.090 1.00 96.88 80 ILE A CA 1
ATOM 659 C C . ILE A 1 80 ? 0.549 -10.944 17.528 1.00 96.88 80 ILE A C 1
ATOM 661 O O . ILE A 1 80 ? -0.410 -11.210 16.805 1.00 96.88 80 ILE A O 1
ATOM 665 N N . ASP A 1 81 ? 0.431 -10.305 18.687 1.00 96.31 81 ASP A N 1
ATOM 666 C CA . ASP A 1 81 ? -0.806 -9.688 19.146 1.00 96.31 81 ASP A CA 1
ATOM 667 C C . ASP A 1 81 ? -0.865 -8.224 18.687 1.00 96.31 81 ASP A C 1
ATOM 669 O O . ASP A 1 81 ? -0.001 -7.416 19.033 1.00 96.31 81 ASP A O 1
ATOM 673 N N . THR A 1 82 ? -1.874 -7.875 17.891 1.00 95.88 82 THR A N 1
ATOM 674 C CA . THR A 1 82 ? -2.069 -6.517 17.360 1.00 95.88 82 THR A CA 1
ATOM 675 C C . THR A 1 82 ? -2.781 -5.579 18.326 1.00 95.88 82 THR A C 1
ATOM 677 O O . THR A 1 82 ? -2.813 -4.377 18.076 1.00 95.88 82 THR A O 1
ATOM 680 N N . THR A 1 83 ? -3.323 -6.092 19.432 1.00 95.62 83 THR A N 1
ATOM 681 C CA . THR A 1 83 ? -3.955 -5.280 20.486 1.00 95.62 83 THR A CA 1
ATOM 682 C C . THR A 1 83 ? -2.929 -4.608 21.399 1.00 95.62 83 THR A C 1
ATOM 684 O O . THR A 1 83 ? -3.246 -3.658 22.109 1.00 95.62 83 THR A O 1
ATOM 687 N N . HIS A 1 84 ? -1.672 -5.055 21.345 1.00 95.50 84 HIS A N 1
ATOM 688 C CA . HIS A 1 84 ? -0.566 -4.483 22.099 1.00 95.50 84 HIS A CA 1
ATOM 689 C C . HIS A 1 84 ? 0.292 -3.568 21.198 1.00 95.50 84 HIS A C 1
ATOM 691 O O . HIS A 1 84 ? 0.871 -4.039 20.213 1.00 95.50 84 HIS A O 1
ATOM 697 N N . PRO A 1 85 ? 0.472 -2.273 21.538 1.00 92.38 85 PRO A N 1
ATOM 698 C CA . PRO A 1 85 ? 1.189 -1.317 20.686 1.00 92.38 85 PRO A CA 1
ATOM 699 C C . PRO A 1 85 ? 2.612 -1.749 20.303 1.00 92.38 85 PRO A C 1
ATOM 701 O O . PRO A 1 85 ? 3.036 -1.575 19.164 1.00 92.38 85 PRO A O 1
ATOM 704 N N . LYS A 1 86 ? 3.372 -2.350 21.228 1.00 94.50 86 LYS A N 1
ATOM 705 C CA . LYS A 1 86 ? 4.772 -2.742 20.973 1.00 94.50 86 LYS A CA 1
ATOM 706 C C . LYS A 1 86 ? 4.896 -3.833 19.905 1.00 94.50 86 LYS A C 1
ATOM 708 O O . LYS A 1 86 ? 5.730 -3.724 19.008 1.00 94.50 86 LYS A O 1
ATOM 713 N N . THR A 1 87 ? 4.080 -4.876 19.998 1.00 95.75 87 THR A N 1
ATOM 714 C CA . THR A 1 87 ? 4.070 -6.002 19.051 1.00 95.75 87 THR A CA 1
ATOM 715 C C . THR A 1 87 ? 3.448 -5.598 17.717 1.00 95.75 87 THR A C 1
ATOM 717 O O . THR A 1 87 ? 3.950 -5.997 16.665 1.00 95.75 87 THR A O 1
ATOM 720 N N . LEU A 1 88 ? 2.440 -4.721 17.739 1.00 94.94 88 LEU A N 1
ATOM 721 C CA . LEU A 1 88 ? 1.893 -4.093 16.538 1.00 94.94 88 LEU A CA 1
ATOM 722 C C . LEU A 1 88 ? 2.954 -3.269 15.785 1.00 94.94 88 LEU A C 1
ATOM 724 O O . LEU A 1 88 ? 3.131 -3.453 14.580 1.00 94.94 88 LEU A O 1
ATOM 728 N N . LEU A 1 89 ? 3.709 -2.416 16.487 1.00 94.62 89 LEU A N 1
ATOM 729 C CA . LEU A 1 89 ? 4.789 -1.616 15.897 1.00 94.62 89 LEU A CA 1
ATOM 730 C C . LEU A 1 89 ? 5.905 -2.490 15.317 1.00 94.62 89 LEU A C 1
ATOM 732 O O . LEU A 1 89 ? 6.444 -2.185 14.249 1.00 94.62 89 LEU A O 1
ATOM 736 N N . TYR A 1 90 ? 6.253 -3.576 16.009 1.00 95.81 90 TYR A N 1
ATOM 737 C CA . TYR A 1 90 ? 7.240 -4.540 15.532 1.00 95.81 90 TYR A CA 1
ATOM 738 C C . TYR A 1 90 ? 6.830 -5.123 14.174 1.00 95.81 90 TYR A C 1
ATOM 740 O O . TYR A 1 90 ? 7.594 -5.038 13.207 1.00 95.81 90 TYR A O 1
ATOM 748 N N . LEU A 1 91 ? 5.595 -5.622 14.065 1.00 95.81 91 LEU A N 1
ATOM 749 C CA . LEU A 1 91 ? 5.095 -6.185 12.814 1.00 95.81 91 LEU A CA 1
ATOM 750 C C . LEU A 1 91 ? 4.951 -5.119 11.717 1.00 95.81 91 LEU A C 1
ATOM 752 O O . LEU A 1 91 ? 5.358 -5.367 10.583 1.00 95.81 91 LEU A O 1
ATOM 756 N N . GLN A 1 92 ? 4.465 -3.914 12.040 1.00 94.19 92 GLN A N 1
ATOM 757 C CA . GLN A 1 92 ? 4.423 -2.791 11.090 1.00 94.19 92 GLN A CA 1
ATOM 758 C C . GLN A 1 92 ? 5.806 -2.448 10.541 1.00 94.19 92 GLN A C 1
ATOM 760 O O . GLN A 1 92 ? 5.944 -2.202 9.347 1.00 94.19 92 GLN A O 1
ATOM 765 N N . THR A 1 93 ? 6.836 -2.469 11.387 1.00 94.62 93 THR A N 1
ATOM 766 C CA . THR A 1 93 ? 8.209 -2.155 10.974 1.00 94.62 93 THR A CA 1
ATOM 767 C C . THR A 1 93 ? 8.740 -3.180 9.978 1.00 94.62 93 THR A C 1
ATOM 769 O O . THR A 1 93 ? 9.295 -2.803 8.946 1.00 94.62 93 THR A O 1
ATOM 772 N N . ILE A 1 94 ? 8.544 -4.471 10.256 1.00 94.38 94 ILE A N 1
ATOM 773 C CA . ILE A 1 94 ? 8.967 -5.547 9.351 1.00 94.38 94 ILE A CA 1
ATOM 774 C C . ILE A 1 94 ? 8.218 -5.442 8.024 1.00 94.38 94 ILE A C 1
ATOM 776 O O . ILE A 1 94 ? 8.839 -5.397 6.963 1.00 94.38 94 ILE A O 1
ATOM 780 N N . MET A 1 95 ? 6.892 -5.344 8.083 1.00 94.12 95 MET A N 1
ATOM 781 C CA . MET A 1 95 ? 6.042 -5.323 6.895 1.00 94.12 95 MET A CA 1
ATOM 782 C C . MET A 1 95 ? 6.273 -4.078 6.034 1.00 94.12 95 MET A C 1
ATOM 784 O O . MET A 1 95 ? 6.304 -4.192 4.812 1.00 94.12 95 MET A O 1
ATOM 788 N N . LEU A 1 96 ? 6.517 -2.914 6.643 1.00 91.88 96 LEU A N 1
ATOM 789 C CA . LEU A 1 96 ? 6.903 -1.697 5.927 1.00 91.88 96 LEU A CA 1
ATOM 790 C C . LEU A 1 96 ? 8.232 -1.871 5.189 1.00 91.88 96 LEU A C 1
ATOM 792 O O . LEU A 1 96 ? 8.329 -1.533 4.013 1.00 91.88 96 LEU A O 1
ATOM 796 N N . ASN A 1 97 ? 9.260 -2.394 5.862 1.00 91.44 97 ASN A N 1
ATOM 797 C CA . ASN A 1 97 ? 10.566 -2.600 5.234 1.00 91.44 97 ASN A CA 1
ATOM 798 C C . ASN A 1 97 ? 10.452 -3.562 4.043 1.00 91.44 97 ASN A C 1
ATOM 800 O O . ASN A 1 97 ? 11.008 -3.296 2.978 1.00 91.44 97 ASN A O 1
ATOM 804 N N . LEU A 1 98 ? 9.680 -4.640 4.206 1.00 90.19 98 LEU A N 1
ATOM 805 C CA . LEU A 1 98 ? 9.390 -5.580 3.128 1.00 90.19 98 LEU A CA 1
ATOM 806 C C . LEU A 1 98 ? 8.630 -4.902 1.984 1.00 90.19 98 LEU A C 1
ATOM 808 O O . LEU A 1 98 ? 9.028 -5.056 0.835 1.00 90.19 98 LEU A O 1
ATOM 812 N N . GLN A 1 99 ? 7.604 -4.098 2.278 1.00 88.19 99 GLN A N 1
ATOM 813 C CA . GLN A 1 99 ? 6.861 -3.345 1.265 1.00 88.19 99 GLN A CA 1
ATOM 814 C C . GLN A 1 99 ? 7.775 -2.397 0.478 1.00 88.19 99 GLN A C 1
ATOM 816 O O . GLN A 1 99 ? 7.686 -2.367 -0.744 1.00 88.19 99 GLN A O 1
ATOM 821 N N . ILE A 1 100 ? 8.663 -1.651 1.145 1.00 84.69 100 ILE A N 1
ATOM 822 C CA . ILE A 1 100 ? 9.588 -0.709 0.489 1.00 84.69 100 ILE A CA 1
ATOM 823 C C . ILE A 1 100 ? 10.529 -1.439 -0.474 1.00 84.69 100 ILE A C 1
ATOM 825 O O . ILE A 1 100 ? 10.771 -0.954 -1.577 1.00 84.69 100 ILE A O 1
ATOM 829 N N . ILE A 1 101 ? 11.057 -2.595 -0.069 1.00 83.06 101 ILE A N 1
ATOM 830 C CA . ILE A 1 101 ? 11.926 -3.416 -0.923 1.00 83.06 101 ILE A CA 1
ATOM 831 C C . ILE A 1 101 ? 11.119 -3.981 -2.098 1.00 83.06 101 ILE A C 1
ATOM 833 O O . ILE A 1 101 ? 11.554 -3.918 -3.246 1.00 83.06 101 ILE A O 1
ATOM 837 N N . TYR A 1 102 ? 9.924 -4.498 -1.820 1.00 83.75 102 TYR A N 1
ATOM 838 C CA . TYR A 1 102 ? 9.092 -5.179 -2.804 1.00 83.75 102 TYR A CA 1
ATOM 839 C C . TYR A 1 102 ? 8.516 -4.219 -3.854 1.00 83.75 102 TYR A C 1
ATOM 841 O O . TYR A 1 102 ? 8.513 -4.520 -5.045 1.00 83.75 102 TYR A O 1
ATOM 849 N N . ALA A 1 103 ? 8.108 -3.017 -3.441 1.00 79.94 103 ALA A N 1
ATOM 850 C CA . ALA A 1 103 ? 7.513 -1.993 -4.300 1.00 79.94 103 ALA A CA 1
ATOM 851 C C . ALA A 1 103 ? 8.497 -1.352 -5.301 1.00 79.94 103 ALA A C 1
ATOM 853 O O . ALA A 1 103 ? 8.112 -0.449 -6.046 1.00 79.94 103 ALA A O 1
ATOM 854 N N . GLN A 1 104 ? 9.755 -1.796 -5.364 1.00 78.31 104 GLN A N 1
ATOM 855 C CA . GLN A 1 104 ? 10.708 -1.343 -6.383 1.00 78.31 104 GLN A CA 1
ATOM 856 C C . GLN A 1 104 ? 10.411 -1.930 -7.770 1.00 78.31 104 GLN A C 1
ATOM 858 O O . GLN A 1 104 ? 10.754 -1.318 -8.780 1.00 78.31 104 GLN A O 1
ATOM 863 N N . ASP A 1 105 ? 9.737 -3.081 -7.833 1.00 81.94 105 ASP A N 1
ATOM 864 C CA . ASP A 1 105 ? 9.358 -3.728 -9.088 1.00 81.94 105 ASP A CA 1
ATOM 865 C C . ASP A 1 105 ? 7.902 -3.420 -9.490 1.00 81.94 105 ASP A C 1
ATOM 867 O O . ASP A 1 105 ? 7.000 -3.249 -8.663 1.00 81.94 105 ASP A O 1
ATOM 871 N N . SER A 1 106 ? 7.659 -3.307 -10.797 1.00 76.50 106 SER A N 1
ATOM 872 C CA . SER A 1 106 ? 6.340 -2.942 -11.330 1.00 76.50 106 SER A CA 1
ATOM 873 C C . SER A 1 106 ? 5.285 -4.044 -11.164 1.00 76.50 106 SER A C 1
ATOM 875 O O . SER A 1 106 ? 4.142 -3.721 -10.834 1.00 76.50 106 SER A O 1
ATOM 877 N N . ALA A 1 107 ? 5.657 -5.319 -11.325 1.00 81.00 107 ALA A N 1
ATOM 878 C CA . ALA A 1 107 ? 4.754 -6.451 -11.132 1.00 81.00 107 ALA A CA 1
ATOM 879 C C . ALA A 1 107 ? 4.472 -6.668 -9.639 1.00 81.00 107 ALA A C 1
ATOM 881 O O . ALA A 1 107 ? 3.325 -6.862 -9.241 1.00 81.00 107 ALA A O 1
ATOM 882 N N . ALA A 1 108 ? 5.496 -6.516 -8.802 1.00 83.25 108 ALA A N 1
ATOM 883 C CA . ALA A 1 108 ? 5.372 -6.533 -7.349 1.00 83.25 108 ALA A CA 1
ATOM 884 C C . ALA A 1 108 ? 4.410 -5.452 -6.816 1.00 83.25 108 ALA A C 1
ATOM 886 O O . ALA A 1 108 ? 3.582 -5.724 -5.947 1.00 83.25 108 ALA A O 1
ATOM 887 N N . ASN A 1 109 ? 4.452 -4.236 -7.373 1.00 83.62 109 ASN A N 1
ATOM 888 C CA . ASN A 1 109 ? 3.474 -3.190 -7.053 1.00 83.62 109 ASN A CA 1
ATOM 889 C C . ASN A 1 109 ? 2.040 -3.572 -7.434 1.00 83.62 109 ASN A C 1
ATOM 891 O O . ASN A 1 109 ? 1.118 -3.273 -6.678 1.00 83.62 109 ASN A O 1
ATOM 895 N N . ALA A 1 110 ? 1.842 -4.184 -8.606 1.00 84.19 110 ALA A N 1
ATOM 896 C CA . ALA A 1 110 ? 0.516 -4.630 -9.032 1.00 84.19 110 ALA A CA 1
ATOM 897 C C . ALA A 1 110 ? -0.035 -5.677 -8.056 1.00 84.19 110 ALA A C 1
ATOM 899 O O . ALA A 1 110 ? -1.168 -5.552 -7.598 1.00 84.19 110 ALA A O 1
ATOM 900 N N . TRP A 1 111 ? 0.807 -6.622 -7.636 1.00 89.56 111 TRP A N 1
ATOM 901 C CA . TRP A 1 111 ? 0.442 -7.595 -6.613 1.00 89.56 111 TRP A CA 1
ATOM 902 C C . TRP A 1 111 ? 0.094 -6.936 -5.268 1.00 89.56 111 TRP A C 1
ATOM 904 O O . TRP A 1 111 ? -0.916 -7.285 -4.665 1.00 89.56 111 TRP A O 1
ATOM 914 N N . LEU A 1 112 ? 0.862 -5.942 -4.799 1.00 89.19 112 LEU A N 1
ATOM 915 C CA . LEU A 1 112 ? 0.524 -5.202 -3.571 1.00 89.19 112 LEU A CA 1
ATOM 916 C C . LEU A 1 112 ? -0.834 -4.487 -3.680 1.00 89.19 112 LEU A C 1
ATOM 918 O O . LEU A 1 112 ? -1.602 -4.496 -2.717 1.00 89.19 112 LEU A O 1
ATOM 922 N N . ALA A 1 113 ? -1.152 -3.914 -4.845 1.00 85.44 113 ALA A N 1
ATOM 923 C CA . ALA A 1 113 ? -2.463 -3.320 -5.108 1.00 85.44 113 ALA A CA 1
ATOM 924 C C . ALA A 1 113 ? -3.587 -4.366 -5.020 1.00 85.44 113 ALA A C 1
ATOM 926 O O . ALA A 1 113 ? -4.626 -4.111 -4.413 1.00 85.44 113 ALA A O 1
ATOM 927 N N . GLU A 1 114 ? -3.367 -5.567 -5.562 1.00 88.44 114 GLU A N 1
ATOM 928 C CA . GLU A 1 114 ? -4.304 -6.688 -5.432 1.00 88.44 114 GLU A CA 1
ATOM 929 C C . GLU A 1 114 ? -4.472 -7.128 -3.974 1.00 88.44 114 GLU A C 1
ATOM 931 O O . GLU A 1 114 ? -5.590 -7.421 -3.554 1.00 88.44 114 GLU A O 1
ATOM 936 N N . GLN A 1 115 ? -3.401 -7.130 -3.172 1.00 90.31 115 GLN A N 1
ATOM 937 C CA . GLN A 1 115 ? -3.503 -7.430 -1.741 1.00 90.31 115 GLN A CA 1
ATOM 938 C C . GLN A 1 115 ? -4.350 -6.380 -1.007 1.00 90.31 115 GLN A C 1
ATOM 940 O O . GLN A 1 115 ? -5.202 -6.741 -0.190 1.00 90.31 115 GLN A O 1
ATOM 945 N N . GLU A 1 116 ? -4.170 -5.091 -1.310 1.00 85.50 116 GLU A N 1
ATOM 946 C CA . GLU A 1 116 ? -5.018 -4.014 -0.779 1.00 85.50 116 GLU A CA 1
ATOM 947 C C . GLU A 1 116 ? -6.469 -4.126 -1.264 1.00 85.50 116 GLU A C 1
ATOM 949 O O . GLU A 1 116 ? -7.376 -3.781 -0.516 1.00 85.50 116 GLU A O 1
ATOM 954 N N . ALA A 1 117 ? -6.740 -4.648 -2.457 1.00 84.12 117 ALA A N 1
ATOM 955 C CA . ALA A 1 117 ? -8.115 -4.855 -2.911 1.00 84.12 117 ALA A CA 1
ATOM 956 C C . ALA A 1 117 ? -8.770 -6.076 -2.238 1.00 84.12 117 ALA A C 1
ATOM 958 O O . ALA A 1 117 ? -9.853 -5.976 -1.664 1.00 84.12 117 ALA A O 1
ATOM 959 N N . ASN A 1 118 ? -8.092 -7.224 -2.256 1.00 86.19 118 ASN A N 1
ATOM 960 C CA . ASN A 1 118 ? -8.688 -8.520 -1.923 1.00 86.19 118 ASN A CA 1
ATOM 961 C C . ASN A 1 118 ? -8.527 -8.915 -0.452 1.00 86.19 118 ASN A C 1
ATOM 963 O O . ASN A 1 118 ? -9.199 -9.831 0.011 1.00 86.19 118 ASN A O 1
ATOM 967 N N . THR A 1 119 ? -7.668 -8.224 0.305 1.00 87.88 119 THR A N 1
ATOM 968 C CA . THR A 1 119 ? -7.436 -8.512 1.732 1.00 87.88 119 THR A CA 1
ATOM 969 C C . THR A 1 119 ? -6.996 -9.964 1.964 1.00 87.88 119 THR A C 1
ATOM 971 O O . THR A 1 119 ? -7.452 -10.619 2.890 1.00 87.88 119 THR A O 1
ATOM 974 N N . SER A 1 120 ? -6.121 -10.492 1.107 1.00 89.75 120 SER A N 1
ATOM 975 C CA . SER A 1 120 ? -5.671 -11.894 1.164 1.00 89.75 120 SER A CA 1
ATOM 976 C C . SER A 1 120 ? -4.386 -12.115 1.966 1.00 89.75 120 SER A C 1
ATOM 978 O O . SER A 1 120 ? -4.013 -13.256 2.220 1.00 89.75 120 SER A O 1
ATOM 980 N N . SER A 1 121 ? -3.697 -11.048 2.373 1.00 95.44 121 SER A N 1
ATOM 981 C CA . SER A 1 121 ? -2.460 -11.126 3.155 1.00 95.44 121 SER A CA 1
ATOM 982 C C . SER A 1 121 ? -2.331 -9.972 4.145 1.00 95.44 121 SER A C 1
ATOM 984 O O . SER A 1 121 ? -3.041 -8.965 4.046 1.00 95.44 121 SER A O 1
ATOM 986 N N . LEU A 1 122 ? -1.360 -10.079 5.057 1.00 95.75 122 LEU A N 1
ATOM 987 C CA . LEU A 1 122 ? -0.999 -9.009 5.987 1.00 95.75 122 LEU A CA 1
ATOM 988 C C . LEU A 1 122 ? -0.706 -7.678 5.273 1.00 95.75 122 LEU A C 1
ATOM 990 O O . LEU A 1 122 ? -1.067 -6.635 5.816 1.00 95.75 122 LEU A O 1
ATOM 994 N N . PHE A 1 123 ? -0.145 -7.689 4.052 1.00 93.50 123 PHE A N 1
ATOM 995 C CA . PHE A 1 123 ? 0.055 -6.471 3.247 1.00 93.50 123 PHE A CA 1
ATOM 996 C C . PHE A 1 123 ? -1.260 -5.751 2.989 1.00 93.50 123 PHE A C 1
ATOM 998 O O . PHE A 1 123 ? -1.362 -4.553 3.235 1.00 93.50 123 PHE A O 1
ATOM 1005 N N . GLY A 1 124 ? -2.294 -6.497 2.605 1.00 92.00 124 GLY A N 1
ATOM 1006 C CA . GLY A 1 124 ? -3.623 -5.952 2.358 1.00 92.00 124 GLY A CA 1
ATOM 1007 C C . GLY A 1 124 ? -4.295 -5.342 3.585 1.00 92.00 124 GLY A C 1
ATOM 1008 O O . GLY A 1 124 ? -5.302 -4.656 3.445 1.00 92.00 124 GLY A O 1
ATOM 1009 N N . THR A 1 125 ? -3.768 -5.594 4.783 1.00 93.62 125 THR A N 1
ATOM 1010 C CA . THR A 1 125 ? -4.307 -5.096 6.056 1.00 93.62 125 THR A CA 1
ATOM 1011 C C . THR A 1 125 ? -3.336 -4.195 6.825 1.00 93.62 125 THR A C 1
ATOM 1013 O O . THR A 1 125 ? -3.652 -3.752 7.927 1.00 93.62 125 THR A O 1
ATOM 1016 N N . LEU A 1 126 ? -2.163 -3.894 6.258 1.00 92.12 126 LEU A N 1
ATOM 1017 C CA . LEU A 1 126 ? -1.048 -3.245 6.956 1.00 92.12 126 LEU A CA 1
ATOM 1018 C C . LEU A 1 126 ? -1.427 -1.877 7.548 1.00 92.12 126 LEU A C 1
ATOM 1020 O O . LEU A 1 126 ? -1.137 -1.597 8.712 1.00 92.12 126 LEU A O 1
ATOM 1024 N N . ARG A 1 127 ? -2.137 -1.048 6.772 1.00 88.25 127 ARG A N 1
ATOM 1025 C CA . ARG A 1 127 ? -2.611 0.286 7.194 1.00 88.25 127 ARG A CA 1
ATOM 1026 C C . ARG A 1 127 ? -3.707 0.242 8.265 1.00 88.25 127 ARG A C 1
ATOM 1028 O O . ARG A 1 127 ? -4.003 1.259 8.879 1.00 88.25 127 ARG A O 1
ATOM 1035 N N . TYR A 1 128 ? -4.276 -0.936 8.506 1.00 90.69 128 TYR A N 1
ATOM 1036 C CA . TYR A 1 128 ? -5.420 -1.177 9.388 1.00 90.69 128 TYR A CA 1
ATOM 1037 C C . TYR A 1 128 ? -5.021 -2.042 10.589 1.00 90.69 128 TYR A C 1
ATOM 1039 O O . TYR A 1 128 ? -5.830 -2.809 11.108 1.00 90.69 128 TYR A O 1
ATOM 1047 N N . GLY A 1 129 ? -3.742 -1.991 10.981 1.00 92.19 129 GLY A N 1
ATOM 1048 C CA . GLY A 1 129 ? -3.202 -2.770 12.101 1.00 92.19 129 GLY A CA 1
ATOM 1049 C C . GLY A 1 129 ? -3.387 -4.269 11.937 1.00 92.19 129 GLY A C 1
ATOM 1050 O O . GLY A 1 129 ? -3.566 -4.980 12.917 1.00 92.19 129 GLY A O 1
ATOM 1051 N N . PHE A 1 130 ? -3.363 -4.7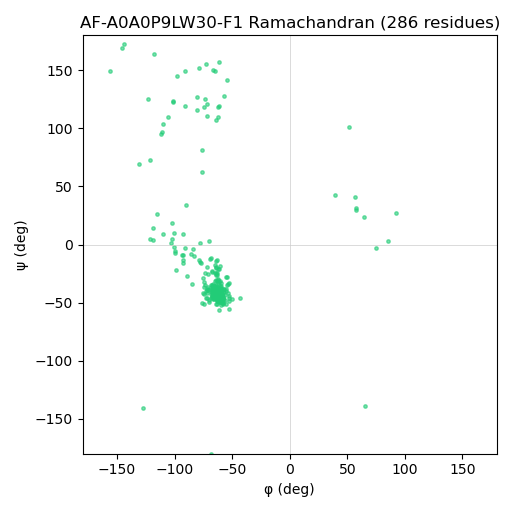32 10.688 1.00 95.62 130 PHE A N 1
ATOM 1052 C CA . PHE A 1 130 ? -3.536 -6.129 10.318 1.00 95.62 130 PHE A CA 1
ATOM 1053 C C . PHE A 1 130 ? -4.913 -6.722 10.644 1.00 95.62 130 PHE A C 1
ATOM 1055 O O . PHE A 1 130 ? -5.053 -7.936 10.760 1.00 95.62 130 PHE A O 1
ATOM 1062 N N . SER A 1 131 ? -5.943 -5.878 10.767 1.00 94.44 131 SER A N 1
ATOM 1063 C CA . SER A 1 131 ? -7.317 -6.310 11.026 1.00 94.44 131 SER A CA 1
ATOM 1064 C C . SER A 1 131 ? -8.195 -6.181 9.771 1.00 94.44 131 SER A C 1
ATOM 1066 O O . SER A 1 131 ? -8.543 -5.063 9.376 1.00 94.44 131 SER A O 1
ATOM 1068 N N . PRO A 1 132 ? -8.616 -7.305 9.148 1.00 95.06 132 PRO A N 1
ATOM 1069 C CA . PRO A 1 132 ? -9.579 -7.288 8.044 1.00 95.06 132 PRO A CA 1
ATOM 1070 C C . PRO A 1 132 ? -10.912 -6.639 8.422 1.00 95.06 132 PRO A C 1
ATOM 1072 O O . PRO A 1 132 ? -11.491 -5.907 7.625 1.00 95.06 132 PRO A O 1
ATOM 1075 N N . ALA A 1 133 ? -11.390 -6.875 9.648 1.00 93.06 133 ALA A N 1
ATOM 1076 C CA . ALA A 1 133 ? -12.641 -6.301 10.134 1.00 93.06 133 ALA A CA 1
ATOM 1077 C C . ALA A 1 133 ? -12.542 -4.776 10.271 1.00 93.06 133 ALA A C 1
ATOM 1079 O O . ALA A 1 133 ? -13.458 -4.063 9.866 1.00 93.06 133 ALA A O 1
ATOM 1080 N N . LEU A 1 134 ? -11.411 -4.275 10.784 1.00 90.06 134 LEU A N 1
ATOM 1081 C CA . LEU A 1 134 ? -11.169 -2.838 10.879 1.00 90.06 134 LEU A CA 1
ATOM 1082 C C . LEU A 1 134 ? -11.064 -2.204 9.491 1.00 90.06 134 LEU A C 1
ATOM 1084 O O . LEU A 1 134 ? -11.669 -1.164 9.248 1.00 90.06 134 LEU A O 1
ATOM 1088 N N . LYS A 1 135 ? -10.345 -2.853 8.567 1.00 91.25 135 LYS A N 1
ATOM 1089 C CA . LYS A 1 135 ? -10.281 -2.428 7.167 1.00 91.25 135 LYS A CA 1
ATOM 1090 C C . LYS A 1 135 ? -11.668 -2.327 6.551 1.00 91.25 135 LYS A C 1
ATOM 1092 O O . LYS A 1 135 ? -11.993 -1.299 5.975 1.00 91.25 135 LYS A O 1
ATOM 1097 N N . HIS A 1 136 ? -12.477 -3.375 6.681 1.00 89.88 136 HIS A N 1
ATOM 1098 C CA . HIS A 1 136 ? -13.818 -3.412 6.116 1.00 89.88 136 HIS A CA 1
ATOM 1099 C C . HIS A 1 136 ? -14.692 -2.280 6.660 1.00 89.88 136 HIS A C 1
ATOM 1101 O O . HIS A 1 136 ? -15.310 -1.568 5.879 1.00 89.88 136 HIS A O 1
ATOM 1107 N N . ALA A 1 137 ? -14.680 -2.064 7.976 1.00 86.94 137 ALA A N 1
ATOM 1108 C CA . ALA A 1 137 ? -15.448 -0.996 8.603 1.00 86.94 137 ALA A CA 1
ATOM 1109 C C . ALA A 1 137 ? -14.986 0.401 8.151 1.00 86.94 137 ALA A C 1
ATOM 1111 O O . ALA A 1 137 ? -15.804 1.238 7.776 1.00 86.94 137 ALA A O 1
ATOM 1112 N N . LEU A 1 138 ? -13.670 0.635 8.101 1.00 82.31 138 LEU A N 1
ATOM 1113 C CA . LEU A 1 138 ? -13.098 1.887 7.594 1.00 82.31 138 LEU A CA 1
ATOM 1114 C C . LEU A 1 138 ? -13.395 2.103 6.107 1.00 82.31 138 LEU A C 1
ATOM 1116 O O . LEU A 1 138 ? -13.637 3.234 5.695 1.00 82.31 138 LEU A O 1
ATOM 1120 N N . HIS A 1 139 ? -13.381 1.038 5.303 1.00 83.56 139 HIS A N 1
ATOM 1121 C CA . HIS A 1 139 ? -13.744 1.092 3.887 1.00 83.56 139 HIS A CA 1
ATOM 1122 C C . HIS A 1 139 ? -15.222 1.394 3.712 1.00 83.56 139 HIS A C 1
ATOM 1124 O O . HIS A 1 139 ? -15.535 2.248 2.905 1.00 83.56 139 HIS A O 1
ATOM 1130 N N . GLN A 1 140 ? -16.116 0.780 4.487 1.00 83.31 140 GLN A N 1
ATOM 1131 C CA . GLN A 1 140 ? -17.547 1.083 4.432 1.00 83.31 140 GLN A CA 1
ATOM 1132 C C . GLN A 1 140 ? -17.839 2.538 4.789 1.00 83.31 140 GLN A C 1
ATOM 1134 O O . GLN A 1 140 ? -18.585 3.199 4.072 1.00 83.31 140 GLN A O 1
ATOM 1139 N N . GLU A 1 141 ? -17.226 3.050 5.857 1.00 77.12 141 GLU A N 1
ATOM 1140 C CA . GLU A 1 141 ? -17.360 4.460 6.220 1.00 77.12 141 GLU A CA 1
ATOM 1141 C C . GLU A 1 141 ? -16.801 5.354 5.111 1.00 77.12 141 GLU A C 1
ATOM 1143 O O . GLU A 1 141 ? -17.486 6.267 4.661 1.00 77.12 141 GLU A O 1
ATOM 1148 N N . ALA A 1 142 ? -15.591 5.074 4.617 1.00 76.25 142 ALA A N 1
ATOM 1149 C CA . ALA A 1 142 ? -14.997 5.842 3.528 1.00 76.25 142 ALA A CA 1
ATOM 1150 C C . ALA A 1 142 ? -15.844 5.778 2.248 1.00 76.25 142 ALA A C 1
ATOM 1152 O O . ALA A 1 142 ? -16.080 6.805 1.634 1.00 76.25 142 ALA A O 1
ATOM 1153 N N . ASP A 1 143 ? -16.349 4.615 1.854 1.00 79.12 143 ASP A N 1
ATOM 1154 C CA . ASP A 1 143 ? -17.131 4.434 0.632 1.00 79.12 143 ASP A CA 1
ATOM 1155 C C . ASP A 1 143 ? -18.514 5.079 0.754 1.00 79.12 143 ASP A C 1
ATOM 1157 O O . ASP A 1 143 ? -18.978 5.689 -0.205 1.00 79.12 143 ASP A O 1
ATOM 1161 N N . ALA A 1 144 ? -19.152 5.033 1.928 1.00 76.50 144 ALA A N 1
ATOM 1162 C CA . ALA A 1 144 ? -20.386 5.773 2.185 1.00 76.50 144 ALA A CA 1
ATOM 1163 C C . ALA A 1 144 ? -20.170 7.290 2.052 1.00 76.50 144 ALA A C 1
ATOM 1165 O O . ALA A 1 144 ? -21.014 7.990 1.492 1.00 76.50 144 ALA A O 1
ATOM 1166 N N . LEU A 1 145 ? -19.023 7.785 2.525 1.00 70.38 145 LEU A N 1
ATOM 1167 C CA . LEU A 1 145 ? -18.634 9.196 2.445 1.00 70.38 145 LEU A CA 1
ATOM 1168 C C . LEU A 1 145 ? -18.213 9.612 1.029 1.00 70.38 145 LEU A C 1
ATOM 1170 O O . LEU A 1 145 ? -18.418 10.757 0.634 1.00 70.38 145 LEU A O 1
ATOM 1174 N N . LEU A 1 146 ? -17.617 8.691 0.274 1.00 74.12 146 LEU A N 1
ATOM 1175 C CA . LEU A 1 146 ? -17.037 8.938 -1.044 1.00 74.12 146 LEU A CA 1
ATOM 1176 C C . LEU A 1 146 ? -17.933 8.457 -2.196 1.00 74.12 146 LEU A C 1
ATOM 1178 O O . LEU A 1 146 ? -17.531 8.517 -3.361 1.00 74.12 146 LEU A O 1
ATOM 1182 N N . ASN A 1 147 ? -19.143 7.983 -1.894 1.00 74.19 147 ASN A N 1
ATOM 1183 C CA . ASN A 1 147 ? -20.053 7.438 -2.890 1.00 74.19 147 ASN A CA 1
ATOM 1184 C C . ASN A 1 147 ? -20.347 8.478 -3.987 1.00 74.19 147 ASN A C 1
ATOM 1186 O O . ASN A 1 147 ? -20.731 9.615 -3.709 1.00 74.19 147 ASN A O 1
ATOM 1190 N N . GLY A 1 148 ? -20.159 8.082 -5.247 1.00 68.62 148 GLY A N 1
ATOM 1191 C CA . GLY A 1 148 ? -20.325 8.958 -6.409 1.00 68.62 148 GLY A CA 1
ATOM 1192 C C . GLY A 1 148 ? -19.100 9.804 -6.792 1.00 68.62 148 GLY A C 1
ATOM 1193 O O . GLY A 1 148 ? -19.190 10.557 -7.755 1.00 68.62 148 GLY A O 1
ATOM 1194 N N . LEU A 1 149 ? -17.946 9.674 -6.119 1.00 72.12 149 LEU A N 1
ATOM 1195 C CA . LEU A 1 149 ? -16.698 10.405 -6.432 1.00 72.12 149 LEU A CA 1
ATOM 1196 C C . LEU A 1 149 ? -15.766 9.682 -7.423 1.00 72.12 149 LEU A C 1
ATOM 1198 O O . LEU A 1 149 ? -14.542 9.769 -7.322 1.00 72.12 149 LEU A O 1
ATOM 1202 N N . GLY A 1 150 ? -16.328 8.956 -8.390 1.00 66.81 150 GLY A N 1
ATOM 1203 C CA . GLY A 1 150 ? -15.558 8.089 -9.293 1.00 66.81 150 GLY A CA 1
ATOM 1204 C C . GLY A 1 150 ? -14.562 8.806 -10.219 1.00 66.81 150 GLY A C 1
ATOM 1205 O O . GLY A 1 150 ? -13.701 8.147 -10.791 1.00 66.81 150 GLY A O 1
ATOM 1206 N N . ASP A 1 151 ? -14.641 10.133 -10.363 1.00 73.38 151 ASP A N 1
ATOM 1207 C CA . ASP A 1 151 ? -13.755 10.916 -11.231 1.00 73.38 151 ASP A CA 1
ATOM 1208 C C . ASP A 1 151 ? -13.393 12.305 -10.655 1.00 73.38 151 ASP A C 1
ATOM 1210 O O . ASP A 1 151 ? -13.913 12.760 -9.630 1.00 73.38 151 ASP A O 1
ATOM 1214 N N . VAL A 1 152 ? -12.465 12.999 -11.331 1.00 71.38 152 VAL A N 1
ATOM 1215 C CA . VAL A 1 152 ? -11.956 14.315 -10.899 1.00 71.38 152 VAL A CA 1
ATOM 1216 C C . VAL A 1 152 ? -13.033 15.409 -10.987 1.00 71.38 152 VAL A C 1
ATOM 1218 O O . VAL A 1 152 ? -12.933 16.438 -10.316 1.00 71.38 152 VAL A O 1
ATOM 1221 N N . THR A 1 153 ? -14.055 15.224 -11.823 1.00 73.81 153 THR A N 1
ATOM 1222 C CA . THR A 1 153 ? -15.137 16.200 -12.009 1.00 73.81 153 THR A CA 1
ATOM 1223 C C . THR A 1 153 ? -16.055 16.207 -10.794 1.00 73.81 153 THR A C 1
ATOM 1225 O O . THR A 1 153 ? -16.326 17.273 -10.242 1.00 73.81 153 THR A O 1
ATOM 1228 N N . ASN A 1 154 ? -16.435 15.024 -10.314 1.00 78.06 154 ASN A N 1
ATOM 1229 C CA . ASN A 1 154 ? -17.230 14.860 -9.100 1.00 78.06 154 ASN A CA 1
ATOM 1230 C C . ASN A 1 154 ? -16.483 15.371 -7.856 1.00 78.06 154 ASN A C 1
ATOM 1232 O O . ASN A 1 154 ? -17.084 16.016 -6.993 1.00 78.06 154 ASN A O 1
ATOM 1236 N N . LEU A 1 155 ? -15.159 15.170 -7.798 1.00 76.19 155 LEU A N 1
ATOM 1237 C CA . LEU A 1 155 ? -14.310 15.714 -6.733 1.00 76.19 155 LEU A CA 1
ATOM 1238 C C . LEU A 1 155 ? -14.399 17.245 -6.643 1.00 76.19 155 LEU A C 1
ATOM 1240 O O . LEU A 1 155 ? -14.568 17.775 -5.547 1.00 76.19 155 LEU A O 1
ATOM 1244 N N . ALA A 1 156 ? -14.324 17.953 -7.777 1.00 76.94 156 ALA A N 1
ATOM 1245 C CA . ALA A 1 156 ? -14.377 19.418 -7.812 1.00 76.94 156 ALA A CA 1
ATOM 1246 C C . ALA A 1 156 ? -15.674 19.969 -7.196 1.00 76.94 156 ALA A C 1
ATOM 1248 O O . ALA A 1 156 ? -15.647 20.954 -6.465 1.00 76.94 156 ALA A O 1
ATOM 1249 N N . THR A 1 157 ? -16.800 19.301 -7.449 1.00 78.81 157 THR A N 1
ATOM 1250 C CA . THR A 1 157 ? -18.121 19.732 -6.969 1.00 78.81 157 THR A CA 1
ATOM 1251 C C . THR A 1 157 ? -18.386 19.434 -5.491 1.00 78.81 157 THR A C 1
ATOM 1253 O O . THR A 1 157 ? -19.306 20.009 -4.919 1.00 78.81 157 THR A O 1
ATOM 1256 N N . ARG A 1 158 ? -17.591 18.563 -4.853 1.00 76.69 158 ARG A N 1
ATOM 1257 C CA . ARG A 1 158 ? -17.839 18.045 -3.490 1.00 76.69 158 ARG A CA 1
ATOM 1258 C C . ARG A 1 158 ? -16.739 18.376 -2.478 1.00 76.69 158 ARG A C 1
ATOM 1260 O O . ARG A 1 158 ? -16.709 17.823 -1.381 1.00 76.69 158 ARG A O 1
ATOM 1267 N N . ILE A 1 159 ? -15.848 19.313 -2.808 1.00 77.06 159 ILE A N 1
ATOM 1268 C CA . ILE A 1 159 ? -14.733 19.731 -1.941 1.00 77.06 159 ILE A CA 1
ATOM 1269 C C . ILE A 1 159 ? -15.213 20.150 -0.537 1.00 77.06 159 ILE A C 1
ATOM 1271 O O . ILE A 1 159 ? -14.588 19.791 0.460 1.00 77.06 159 ILE A O 1
ATOM 1275 N N . GLY A 1 160 ? -16.325 20.888 -0.446 1.00 71.88 160 GLY A N 1
ATOM 1276 C CA . GLY A 1 160 ? -16.877 21.350 0.833 1.00 71.88 160 GLY A CA 1
ATOM 1277 C C . GLY A 1 160 ? -17.327 20.207 1.748 1.00 71.88 160 GLY A C 1
ATOM 1278 O O . GLY A 1 160 ? -16.998 20.206 2.933 1.00 71.88 160 GLY A O 1
ATOM 1279 N N . GLU A 1 161 ? -18.008 19.205 1.187 1.00 74.31 161 GLU A N 1
ATOM 1280 C CA . GLU A 1 161 ? -18.442 18.000 1.908 1.00 74.31 161 GLU A CA 1
ATOM 1281 C C . GLU A 1 161 ? -17.232 17.204 2.410 1.00 74.31 161 GLU A C 1
ATOM 1283 O O . GLU A 1 161 ? -17.153 16.855 3.587 1.00 74.31 161 GLU A O 1
ATOM 1288 N N . LEU A 1 162 ? -16.235 17.002 1.544 1.00 71.69 162 LEU A N 1
ATOM 1289 C CA . LEU A 1 162 ? -14.995 16.297 1.877 1.00 71.69 162 LEU A CA 1
ATOM 1290 C C . LEU A 1 162 ? -14.210 16.983 2.996 1.00 71.69 162 LEU A C 1
ATOM 1292 O O . LEU A 1 162 ? -13.727 16.314 3.909 1.00 71.69 162 LEU A O 1
ATOM 1296 N N . ASN A 1 163 ? -14.103 18.311 2.957 1.00 73.44 163 ASN A N 1
ATOM 1297 C CA . ASN A 1 163 ? -13.441 19.068 4.016 1.00 73.44 163 ASN A CA 1
ATOM 1298 C C . ASN A 1 163 ? -14.210 18.981 5.338 1.00 73.44 163 ASN A C 1
ATOM 1300 O O . ASN A 1 163 ? -13.580 18.903 6.388 1.00 73.44 163 ASN A O 1
ATOM 1304 N N . GLY A 1 164 ? -15.544 18.949 5.320 1.00 71.75 164 GLY A N 1
ATOM 1305 C CA . GLY A 1 164 ? -16.332 18.695 6.530 1.00 71.75 164 GLY A CA 1
ATOM 1306 C C . GLY A 1 164 ? -16.012 17.330 7.145 1.00 71.75 164 GLY A C 1
ATOM 1307 O O . GLY A 1 164 ? -15.786 17.219 8.348 1.00 71.75 164 GLY A O 1
ATOM 1308 N N . VAL A 1 165 ? -15.903 16.303 6.303 1.00 68.75 165 VAL A N 1
ATOM 1309 C CA . VAL A 1 165 ? -15.617 14.919 6.704 1.00 68.75 165 VAL A CA 1
ATOM 1310 C C . VAL A 1 165 ? -14.196 14.738 7.241 1.00 68.75 165 VAL A C 1
ATOM 1312 O O . VAL A 1 165 ? -14.021 14.124 8.290 1.00 68.75 165 VAL A O 1
ATOM 1315 N N . LEU A 1 166 ? -13.188 15.294 6.563 1.00 65.88 166 LEU A N 1
ATOM 1316 C CA . LEU A 1 166 ? -11.776 15.205 6.968 1.00 65.88 166 LEU A CA 1
ATOM 1317 C C . LEU A 1 166 ? -11.499 15.839 8.335 1.00 65.88 166 LEU A C 1
ATOM 1319 O O . LEU A 1 166 ? -10.495 15.517 8.958 1.00 65.88 166 LEU A O 1
ATOM 1323 N N . ASN A 1 167 ? -12.376 16.738 8.782 1.00 67.81 167 ASN A N 1
ATOM 1324 C CA . ASN A 1 167 ? -12.214 17.508 10.009 1.00 67.81 167 ASN A CA 1
ATOM 1325 C C . ASN A 1 167 ? -13.208 17.100 11.117 1.00 67.81 167 ASN A C 1
ATOM 1327 O O . ASN A 1 167 ? -13.302 17.791 12.134 1.00 67.81 167 ASN A O 1
ATOM 1331 N N . HIS A 1 168 ? -13.963 16.007 10.947 1.00 63.75 168 HIS A N 1
ATOM 1332 C CA . HIS A 1 168 ? -14.902 15.526 11.964 1.00 63.75 168 HIS A CA 1
ATOM 1333 C C . HIS A 1 168 ? -14.172 14.849 13.136 1.00 63.75 168 HIS A C 1
ATOM 1335 O O . HIS A 1 168 ? -13.544 13.804 12.974 1.00 63.75 168 HIS A O 1
ATOM 1341 N N . GLN A 1 169 ? -14.315 15.412 14.339 1.00 56.84 169 GLN A N 1
ATOM 1342 C CA . GLN A 1 169 ? -13.822 14.817 15.587 1.00 56.84 169 GLN A CA 1
ATOM 1343 C C . GLN A 1 169 ? -14.759 13.703 16.094 1.00 56.84 169 GLN A C 1
ATOM 1345 O O . GLN A 1 169 ? -15.965 13.739 15.843 1.00 56.84 169 GLN A O 1
ATOM 1350 N N . GLY A 1 170 ? -14.214 12.724 16.826 1.00 62.59 170 GLY A N 1
ATOM 1351 C CA . GLY A 1 170 ? -15.006 11.682 17.506 1.00 62.59 170 GLY A CA 1
ATOM 1352 C C . GLY A 1 170 ? -15.239 10.398 16.702 1.00 62.59 170 GLY A C 1
ATOM 1353 O O . GLY A 1 170 ? -16.230 9.701 16.909 1.00 62.59 170 GLY A O 1
ATOM 1354 N N . PHE A 1 171 ? -14.341 10.058 15.773 1.00 63.81 171 PHE A N 1
ATOM 1355 C CA . PHE A 1 171 ? -14.476 8.862 14.933 1.00 63.81 171 PHE A CA 1
ATOM 1356 C C . PHE A 1 171 ? -14.497 7.548 15.743 1.00 63.81 171 PHE A C 1
ATOM 1358 O O . PHE A 1 171 ? -15.216 6.618 15.380 1.00 63.81 171 PHE A O 1
ATOM 1365 N N . ALA A 1 172 ? -13.781 7.501 16.874 1.00 62.09 172 ALA A N 1
ATOM 1366 C CA . ALA A 1 172 ? -13.772 6.367 17.802 1.00 62.09 172 ALA A CA 1
ATOM 1367 C C . ALA A 1 172 ? -15.114 6.158 18.539 1.00 62.09 172 ALA A C 1
ATOM 1369 O O . ALA A 1 172 ? -15.421 5.042 18.952 1.00 62.09 172 ALA A O 1
ATOM 1370 N N . ASP A 1 173 ? -15.940 7.201 18.669 1.00 70.00 173 ASP A N 1
ATOM 1371 C CA . ASP A 1 173 ? -17.200 7.156 19.423 1.00 70.00 173 ASP A CA 1
ATOM 1372 C C . ASP A 1 173 ? -18.418 6.772 18.573 1.00 70.00 173 ASP A C 1
ATOM 1374 O O . ASP A 1 173 ? -19.535 6.630 19.097 1.00 70.00 173 ASP A O 1
ATOM 1378 N N . LYS A 1 174 ? -18.214 6.587 17.264 1.00 77.38 174 LYS A N 1
ATOM 1379 C CA . LYS A 1 174 ? -19.280 6.301 16.307 1.00 77.38 174 LYS A CA 1
ATOM 1380 C C . LYS A 1 174 ? -19.938 4.928 16.548 1.00 77.38 174 LYS A C 1
ATOM 1382 O O . LYS A 1 174 ? -19.270 3.981 16.972 1.00 77.38 174 LYS A O 1
ATOM 1387 N N . PRO A 1 175 ? -21.237 4.771 16.212 1.00 82.75 175 PRO A N 1
ATOM 1388 C CA . PRO A 1 175 ? -21.969 3.516 16.413 1.00 82.75 175 PRO A CA 1
ATOM 1389 C C . PRO A 1 175 ? -21.325 2.295 15.750 1.00 82.75 175 PRO A C 1
ATOM 1391 O O . PRO A 1 175 ? -21.302 1.221 16.346 1.00 82.75 175 PRO A O 1
ATOM 1394 N N . TRP A 1 176 ? -20.764 2.453 14.548 1.00 81.81 176 TRP A N 1
ATOM 1395 C CA . TRP A 1 176 ? -20.123 1.347 13.836 1.00 81.81 176 TRP A CA 1
ATOM 1396 C C . TRP A 1 176 ? -18.854 0.854 14.551 1.00 81.81 176 TRP A C 1
ATOM 1398 O O . TRP A 1 176 ? -18.615 -0.347 14.555 1.00 81.81 176 TRP A O 1
ATOM 1408 N N . MET A 1 177 ? -18.086 1.734 15.215 1.00 83.44 177 MET A N 1
ATOM 1409 C CA . MET A 1 177 ? -16.888 1.350 15.978 1.00 83.44 177 MET A CA 1
ATOM 1410 C C . MET A 1 177 ? -17.275 0.509 17.196 1.00 83.44 177 MET A C 1
ATOM 1412 O O . MET A 1 177 ? -16.694 -0.546 17.446 1.00 83.44 177 MET A O 1
ATOM 1416 N N . LYS A 1 178 ? -18.331 0.934 17.901 1.00 86.19 178 LYS A N 1
ATOM 1417 C CA . LYS A 1 178 ? -18.899 0.214 19.053 1.00 86.19 178 LYS A CA 1
ATOM 1418 C C . LYS A 1 178 ? -19.502 -1.141 18.669 1.00 86.19 178 LYS A C 1
ATOM 1420 O O . LYS A 1 178 ? -19.582 -2.024 19.516 1.00 86.19 178 LYS A O 1
ATOM 1425 N N . ALA A 1 179 ? -19.911 -1.312 17.411 1.00 89.75 179 ALA A N 1
ATOM 1426 C CA . ALA A 1 179 ? -20.430 -2.573 16.886 1.00 89.75 179 ALA A CA 1
ATOM 1427 C C . ALA A 1 179 ? -19.331 -3.599 16.539 1.00 89.75 179 ALA A C 1
ATOM 1429 O O . ALA A 1 179 ? -19.637 -4.775 16.328 1.00 89.75 179 ALA A O 1
ATOM 1430 N N . LEU A 1 180 ? -18.056 -3.192 16.474 1.00 90.94 180 LEU A N 1
ATOM 1431 C CA . LEU A 1 180 ? -16.947 -4.110 16.205 1.00 90.94 180 LEU A CA 1
ATOM 1432 C C . LEU A 1 180 ? -16.655 -5.004 17.415 1.00 90.94 180 LEU A C 1
ATOM 1434 O O . LEU A 1 180 ? -16.911 -4.644 18.560 1.00 90.94 180 LEU A O 1
ATOM 1438 N N . LYS A 1 181 ? -16.064 -6.179 17.179 1.00 94.56 181 LYS A N 1
ATOM 1439 C CA . LYS A 1 181 ? -15.617 -7.066 18.267 1.00 94.56 181 LYS A CA 1
ATOM 1440 C C . LYS A 1 181 ? -14.500 -6.407 19.083 1.00 94.56 181 LYS A C 1
ATOM 1442 O O . LYS A 1 181 ? -13.661 -5.714 18.512 1.00 94.56 181 LYS A O 1
ATOM 1447 N N . GLN A 1 182 ? -14.421 -6.722 20.378 1.00 94.12 182 GLN A N 1
ATOM 1448 C CA . GLN A 1 182 ? -13.439 -6.130 21.298 1.00 94.12 182 GLN A CA 1
ATOM 1449 C C . GLN A 1 182 ? -11.985 -6.165 20.779 1.00 94.12 182 GLN A C 1
ATOM 1451 O O . GLN A 1 182 ? -11.377 -5.103 20.723 1.00 94.12 182 GLN A O 1
ATOM 1456 N N . PRO A 1 183 ? -11.448 -7.287 20.249 1.00 93.88 183 PRO A N 1
ATOM 1457 C CA . PRO A 1 183 ? -10.065 -7.305 19.752 1.00 93.88 183 PRO A CA 1
ATOM 1458 C C . PRO A 1 183 ? -9.811 -6.353 18.570 1.00 93.88 183 PRO A C 1
ATOM 1460 O O . PRO A 1 183 ? -8.690 -5.895 18.349 1.00 93.88 183 PRO A O 1
ATOM 1463 N N . VAL A 1 184 ? -10.854 -6.045 17.791 1.00 93.31 184 VAL A N 1
ATOM 1464 C CA . VAL A 1 184 ? -10.781 -5.092 16.676 1.00 93.31 184 VAL A CA 1
ATOM 1465 C C . VAL A 1 184 ? -10.726 -3.663 17.212 1.00 93.31 184 VAL A C 1
ATOM 1467 O O . VAL A 1 184 ? -9.911 -2.874 16.737 1.00 93.31 184 VAL A O 1
ATOM 1470 N N . GLN A 1 185 ? -11.546 -3.355 18.220 1.00 89.44 185 GLN A N 1
ATOM 1471 C CA . GLN A 1 185 ? -11.513 -2.068 18.918 1.00 89.44 185 GLN A CA 1
ATOM 1472 C C . GLN A 1 185 ? -10.163 -1.855 19.618 1.00 89.44 185 GLN A C 1
ATOM 1474 O O . GLN A 1 185 ? -9.567 -0.789 19.490 1.00 89.44 185 GLN A O 1
ATOM 1479 N N . ASP A 1 186 ? -9.635 -2.886 20.280 1.00 92.88 186 ASP A N 1
ATOM 1480 C CA . ASP A 1 186 ? -8.339 -2.826 20.963 1.00 92.88 186 ASP A CA 1
ATOM 1481 C C . ASP A 1 186 ? -7.185 -2.639 19.968 1.00 92.88 186 ASP A C 1
ATOM 1483 O O . ASP A 1 186 ? -6.286 -1.837 20.207 1.00 92.88 186 ASP A O 1
ATOM 1487 N N . THR A 1 187 ? -7.237 -3.302 18.805 1.00 93.25 187 THR A N 1
ATOM 1488 C CA . THR A 1 187 ? -6.274 -3.065 17.712 1.00 93.25 187 THR A CA 1
ATOM 1489 C C . THR A 1 187 ? -6.360 -1.626 17.191 1.00 93.25 187 THR A C 1
ATOM 1491 O O . THR A 1 187 ? -5.331 -0.991 16.964 1.00 93.25 187 THR A O 1
ATOM 1494 N N . PHE A 1 188 ? -7.570 -1.079 17.021 1.00 89.94 188 PHE A N 1
ATOM 1495 C CA . PHE A 1 188 ? -7.756 0.319 16.618 1.00 89.94 188 PHE A CA 1
ATOM 1496 C C . PHE A 1 188 ? -7.185 1.291 17.658 1.00 89.94 188 PHE A C 1
ATOM 1498 O O . PHE A 1 188 ? -6.479 2.234 17.304 1.00 89.94 188 PHE A O 1
ATOM 1505 N N . LYS A 1 189 ? -7.419 1.026 18.946 1.00 87.88 189 LYS A N 1
ATOM 1506 C CA . LYS A 1 189 ? -6.840 1.802 20.043 1.00 87.88 189 LYS A CA 1
ATOM 1507 C C . LYS A 1 189 ? -5.310 1.740 20.028 1.00 87.88 189 LYS A C 1
ATOM 1509 O O . LYS A 1 189 ? -4.667 2.784 20.082 1.00 87.88 189 LYS A O 1
ATOM 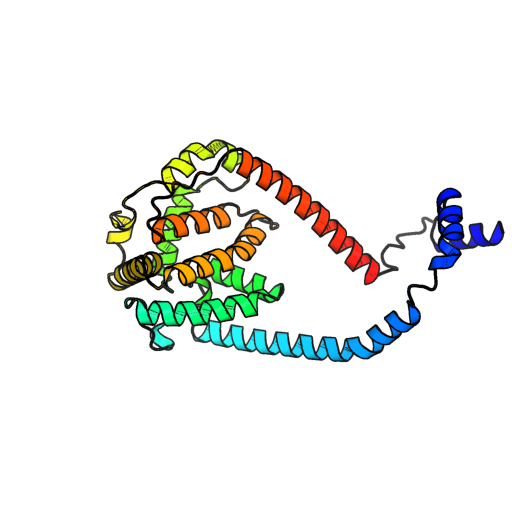1514 N N . ALA A 1 190 ? -4.730 0.549 19.881 1.00 90.88 190 ALA A N 1
ATOM 1515 C CA . ALA A 1 190 ? -3.283 0.369 19.797 1.00 90.88 190 ALA A CA 1
ATOM 1516 C C . ALA A 1 190 ? -2.670 1.107 18.595 1.00 90.88 190 ALA A C 1
ATOM 1518 O O . ALA A 1 190 ? -1.604 1.708 18.724 1.00 90.88 190 ALA A O 1
ATOM 1519 N N . LEU A 1 191 ? -3.351 1.119 17.441 1.00 89.06 191 LEU A N 1
ATOM 1520 C CA . LEU A 1 191 ? -2.955 1.938 16.290 1.00 89.06 191 LEU A CA 1
ATOM 1521 C C . LEU A 1 191 ? -2.961 3.432 16.617 1.00 89.06 191 LEU A C 1
ATOM 1523 O O . LEU A 1 191 ? -1.994 4.111 16.284 1.00 89.06 191 LEU A O 1
ATOM 1527 N N . GLY A 1 192 ? -4.017 3.932 17.264 1.00 85.25 192 GLY A N 1
ATOM 1528 C CA . GLY A 1 192 ? -4.108 5.335 17.676 1.00 85.25 192 GLY A CA 1
ATOM 1529 C C . GLY A 1 192 ? -3.000 5.725 18.659 1.00 85.25 192 GLY A C 1
ATOM 1530 O O . GLY A 1 192 ? -2.350 6.755 18.495 1.00 85.25 192 GLY A O 1
ATOM 1531 N N . GLU A 1 193 ? -2.701 4.864 19.634 1.00 85.88 193 GLU A N 1
ATOM 1532 C CA . GLU A 1 193 ? -1.580 5.063 20.563 1.00 85.88 193 GLU A CA 1
ATOM 1533 C C . GLU A 1 193 ? -0.226 5.111 19.836 1.00 85.88 193 GLU A C 1
ATOM 1535 O O . GLU A 1 193 ? 0.625 5.948 20.150 1.00 85.88 193 GLU A O 1
ATOM 1540 N N . LEU A 1 194 ? -0.018 4.248 18.835 1.00 85.75 194 LEU A N 1
ATOM 1541 C CA . LEU A 1 194 ? 1.192 4.277 18.013 1.00 85.75 194 LEU A CA 1
ATOM 1542 C C . LEU A 1 194 ? 1.291 5.549 17.178 1.00 85.75 194 LEU A C 1
ATOM 1544 O O . LEU A 1 194 ? 2.354 6.169 17.161 1.00 85.75 194 LEU A O 1
ATOM 1548 N N . ALA A 1 195 ? 0.204 5.928 16.513 1.00 82.62 195 ALA A N 1
ATOM 1549 C CA . ALA A 1 195 ? 0.119 7.094 15.646 1.00 82.62 195 ALA A CA 1
ATOM 1550 C C . ALA A 1 195 ? 0.355 8.414 16.407 1.00 82.62 195 ALA A C 1
ATOM 1552 O O . ALA A 1 195 ? 0.939 9.344 15.850 1.00 82.62 195 ALA A O 1
ATOM 1553 N N . SER A 1 196 ? -0.001 8.464 17.692 1.00 81.56 196 SER A N 1
ATOM 1554 C CA . SER A 1 196 ? 0.205 9.626 18.571 1.00 81.56 196 SER A CA 1
ATOM 1555 C C . SER A 1 196 ? 1.518 9.595 19.367 1.00 81.56 196 SER A C 1
ATOM 1557 O O . SER A 1 196 ? 1.870 10.584 20.009 1.00 81.56 196 SER A O 1
ATOM 1559 N N . GLY A 1 197 ? 2.253 8.479 19.344 1.00 84.25 197 GLY A N 1
ATOM 1560 C CA . GLY A 1 197 ? 3.417 8.242 20.202 1.00 84.25 197 GLY A CA 1
ATOM 1561 C C . GLY A 1 197 ? 4.683 7.832 19.446 1.00 84.25 197 GLY A C 1
ATOM 1562 O O . GLY A 1 197 ? 5.000 8.335 18.369 1.00 84.25 197 GLY A O 1
ATOM 1563 N N . ALA A 1 198 ? 5.434 6.886 20.019 1.00 81.56 198 ALA A N 1
ATOM 1564 C CA . ALA A 1 198 ? 6.718 6.423 19.477 1.00 81.56 198 ALA A CA 1
ATOM 1565 C C . ALA A 1 198 ? 6.606 5.741 18.096 1.00 81.56 198 ALA A C 1
ATOM 1567 O O . ALA A 1 198 ? 7.600 5.626 17.380 1.00 81.56 198 ALA A O 1
ATOM 1568 N N . GLY A 1 199 ? 5.407 5.289 17.715 1.00 84.69 199 GLY A N 1
ATOM 1569 C CA . GLY A 1 199 ? 5.133 4.668 16.421 1.00 84.69 199 GLY A CA 1
ATOM 1570 C C . GLY A 1 199 ? 4.808 5.655 15.300 1.00 84.69 199 GLY A C 1
ATOM 1571 O O . GLY A 1 199 ? 4.745 5.226 14.148 1.00 84.69 199 GLY A O 1
ATOM 1572 N N . LYS A 1 200 ? 4.639 6.954 15.594 1.00 86.75 200 LYS A N 1
ATOM 1573 C CA . LYS A 1 200 ? 4.079 7.948 14.666 1.00 86.75 200 LYS A CA 1
ATOM 1574 C C . LYS A 1 200 ? 4.778 7.963 13.314 1.00 86.75 200 LYS A C 1
ATOM 1576 O O . LYS A 1 200 ? 4.150 7.721 12.289 1.00 86.75 200 LYS A O 1
ATOM 1581 N N . ALA A 1 201 ? 6.097 8.154 13.319 1.00 88.19 201 ALA A N 1
ATOM 1582 C CA . ALA A 1 201 ? 6.885 8.216 12.091 1.00 88.19 201 ALA A CA 1
ATOM 1583 C C . ALA A 1 201 ? 6.784 6.920 11.269 1.00 88.19 201 ALA A C 1
ATOM 1585 O O . ALA A 1 201 ? 6.820 6.954 10.037 1.00 88.19 201 ALA A O 1
ATOM 1586 N N . ARG A 1 202 ? 6.642 5.760 11.930 1.00 88.25 202 ARG A N 1
ATOM 1587 C CA . ARG A 1 202 ? 6.445 4.486 11.230 1.00 88.25 202 ARG A CA 1
ATOM 1588 C C . ARG A 1 202 ? 5.053 4.325 10.671 1.00 88.25 202 ARG A C 1
ATOM 1590 O O . ARG A 1 202 ? 4.939 3.894 9.529 1.00 88.25 202 ARG A O 1
ATOM 1597 N N . PHE A 1 203 ? 4.033 4.717 11.413 1.00 85.81 203 PHE A N 1
ATOM 1598 C CA . PHE A 1 203 ? 2.672 4.715 10.909 1.00 85.81 203 PHE A CA 1
ATOM 1599 C C . PHE A 1 203 ? 2.513 5.663 9.703 1.00 85.81 203 PHE A C 1
ATOM 1601 O O . PHE A 1 203 ? 1.998 5.257 8.663 1.00 85.81 203 PHE A O 1
ATOM 1608 N N . GLU A 1 204 ? 3.066 6.877 9.778 1.00 85.69 204 GLU A N 1
ATOM 1609 C CA . GLU A 1 204 ? 3.120 7.814 8.646 1.00 85.69 204 GLU A CA 1
ATOM 1610 C C . GLU A 1 204 ? 3.878 7.214 7.453 1.00 85.69 204 GLU A C 1
ATOM 1612 O O . GLU A 1 204 ? 3.403 7.284 6.321 1.00 85.69 204 GLU A O 1
ATOM 1617 N N . SER A 1 205 ? 5.016 6.552 7.697 1.00 88.38 205 SER A N 1
ATOM 1618 C CA . SER A 1 205 ? 5.769 5.859 6.641 1.00 88.38 205 SER A CA 1
ATOM 1619 C C . SER A 1 205 ? 4.955 4.743 5.983 1.00 88.38 205 SER A C 1
ATOM 1621 O O . SER A 1 205 ? 5.030 4.578 4.769 1.00 88.38 205 SER A O 1
ATOM 1623 N N . VAL A 1 206 ? 4.169 3.991 6.763 1.00 88.44 206 VAL A N 1
ATOM 1624 C CA . VAL A 1 206 ? 3.240 2.982 6.241 1.00 88.44 206 VAL A CA 1
ATOM 1625 C C . VAL A 1 206 ? 2.228 3.640 5.315 1.00 88.44 206 VAL A C 1
ATOM 1627 O O . VAL A 1 206 ? 2.116 3.213 4.173 1.00 88.44 206 VAL A O 1
ATOM 1630 N N . LEU A 1 207 ? 1.545 4.705 5.740 1.00 85.44 207 LEU A N 1
ATOM 1631 C CA . LEU A 1 207 ? 0.581 5.403 4.881 1.00 85.44 207 LEU A CA 1
ATOM 1632 C C . LEU A 1 207 ? 1.230 5.942 3.596 1.00 85.44 207 LEU A C 1
ATOM 1634 O O . LEU A 1 207 ? 0.693 5.745 2.506 1.00 85.44 207 LEU A O 1
ATOM 1638 N N . LEU A 1 208 ? 2.407 6.563 3.708 1.00 84.00 208 LEU A N 1
ATOM 1639 C CA . LEU A 1 208 ? 3.144 7.119 2.571 1.00 84.00 208 LEU A CA 1
ATOM 1640 C C . LEU A 1 208 ? 3.616 6.048 1.583 1.00 84.00 208 LEU A C 1
ATOM 1642 O O . LEU A 1 208 ? 3.575 6.283 0.376 1.00 84.00 208 LEU A O 1
ATOM 1646 N N . ALA A 1 209 ? 4.017 4.868 2.061 1.00 85.44 209 ALA A N 1
ATOM 1647 C CA . ALA A 1 209 ? 4.464 3.765 1.207 1.00 85.44 209 ALA A CA 1
ATOM 1648 C C . ALA A 1 209 ? 3.366 3.260 0.256 1.00 85.44 209 ALA A C 1
ATOM 1650 O O . ALA A 1 209 ? 3.668 2.660 -0.776 1.00 85.44 209 ALA A O 1
ATOM 1651 N N . TRP A 1 210 ? 2.098 3.526 0.571 1.00 83.12 210 TRP A N 1
ATOM 1652 C CA . TRP A 1 210 ? 0.972 3.167 -0.284 1.00 83.12 210 TRP A CA 1
ATOM 1653 C C . TRP A 1 210 ? 0.530 4.259 -1.253 1.00 83.12 210 TRP A C 1
ATOM 1655 O O . TRP A 1 210 ? -0.136 3.943 -2.237 1.00 83.12 210 TRP A O 1
ATOM 1665 N N . VAL A 1 211 ? 0.948 5.513 -1.055 1.00 80.88 211 VAL A N 1
ATOM 1666 C CA . VAL A 1 211 ? 0.602 6.619 -1.963 1.00 80.88 211 VAL A CA 1
ATOM 1667 C C . VAL A 1 211 ? 0.952 6.299 -3.423 1.00 80.88 211 VAL A C 1
ATOM 1669 O O . VAL A 1 211 ? 0.093 6.515 -4.276 1.00 80.88 211 VAL A O 1
ATOM 1672 N N . PRO A 1 212 ? 2.130 5.731 -3.765 1.00 77.81 212 PRO A N 1
ATOM 1673 C CA . PRO A 1 212 ? 2.432 5.356 -5.148 1.00 77.81 212 PRO A CA 1
ATOM 1674 C C . PRO A 1 212 ? 1.489 4.288 -5.721 1.00 77.81 212 PRO A C 1
ATOM 1676 O O . PRO A 1 212 ? 1.201 4.303 -6.918 1.00 77.81 212 PRO A O 1
ATOM 1679 N N . ILE A 1 213 ? 1.008 3.368 -4.882 1.00 79.31 213 ILE A N 1
ATOM 1680 C CA . ILE A 1 213 ? 0.115 2.273 -5.279 1.00 79.31 213 ILE A CA 1
ATOM 1681 C C . ILE A 1 213 ? -1.291 2.829 -5.530 1.00 79.31 213 ILE A C 1
ATOM 1683 O O . ILE A 1 213 ? -1.832 2.662 -6.624 1.00 79.31 213 ILE A O 1
ATOM 1687 N N . ASP A 1 214 ? -1.832 3.586 -4.573 1.00 79.81 214 ASP A N 1
ATOM 1688 C CA . ASP A 1 214 ? -3.148 4.223 -4.687 1.00 79.81 214 ASP A CA 1
ATOM 1689 C C . ASP A 1 214 ? -3.183 5.235 -5.846 1.00 79.81 214 ASP A C 1
ATOM 1691 O O . ASP A 1 214 ?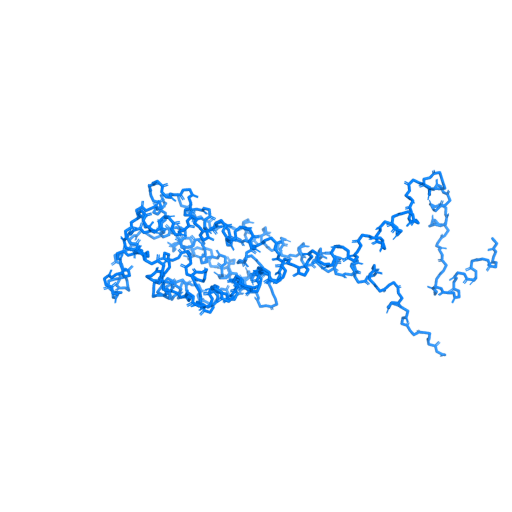 -4.169 5.339 -6.571 1.00 79.81 214 ASP A O 1
ATOM 1695 N N . SER A 1 215 ? -2.075 5.946 -6.073 1.00 75.25 215 SER A N 1
ATOM 1696 C CA . SER A 1 215 ? -1.890 6.887 -7.183 1.00 75.25 215 SER A CA 1
ATOM 1697 C C . SER A 1 215 ? -1.995 6.198 -8.546 1.00 75.25 215 SER A C 1
ATOM 1699 O O . SER A 1 215 ? -2.692 6.684 -9.437 1.00 75.25 215 SER A O 1
ATOM 1701 N N . ARG A 1 216 ? -1.383 5.017 -8.706 1.00 72.62 216 ARG A N 1
ATOM 1702 C CA . ARG A 1 216 ? -1.527 4.216 -9.932 1.00 72.62 216 ARG A CA 1
ATOM 1703 C C . ARG A 1 216 ? -2.950 3.697 -10.117 1.00 72.62 216 ARG A C 1
ATOM 1705 O O . ARG A 1 216 ? -3.425 3.674 -11.248 1.00 72.62 216 ARG A O 1
ATOM 1712 N N . MET A 1 217 ? -3.640 3.319 -9.039 1.00 73.69 217 MET A N 1
ATOM 1713 C CA . MET A 1 217 ? -5.054 2.923 -9.105 1.00 73.69 217 MET A CA 1
ATOM 1714 C C . MET A 1 217 ? -5.957 4.102 -9.489 1.00 73.69 217 MET A C 1
ATOM 1716 O O . MET A 1 217 ? -6.870 3.944 -10.294 1.00 73.69 217 MET A O 1
ATOM 1720 N N . ALA A 1 218 ? -5.666 5.302 -8.989 1.00 71.62 218 ALA A N 1
ATOM 1721 C CA . ALA A 1 218 ? -6.383 6.515 -9.364 1.00 71.62 218 ALA A CA 1
ATOM 1722 C C . ALA A 1 218 ? -6.214 6.877 -10.849 1.00 71.62 218 ALA A C 1
ATOM 1724 O O . ALA A 1 218 ? -7.129 7.437 -11.448 1.00 71.62 218 ALA A O 1
ATOM 1725 N N . LEU A 1 219 ? -5.071 6.531 -11.448 1.00 67.12 219 LEU A N 1
ATOM 1726 C CA . LEU A 1 219 ? -4.732 6.831 -12.843 1.00 67.12 219 LEU A CA 1
ATOM 1727 C C . LEU A 1 219 ? -4.938 5.678 -13.836 1.00 67.12 219 LEU A C 1
ATOM 1729 O O . LEU A 1 219 ? -4.725 5.857 -15.038 1.00 67.12 219 LEU A O 1
ATOM 1733 N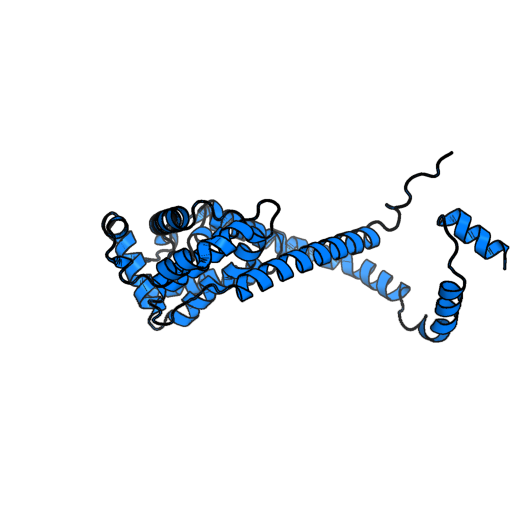 N . GLY A 1 220 ? -5.292 4.489 -13.350 1.00 64.94 220 GLY A N 1
ATOM 1734 C CA . GLY A 1 220 ? -5.419 3.287 -14.167 1.00 64.94 220 GLY A CA 1
ATOM 1735 C C . GLY A 1 220 ? -6.589 3.339 -15.153 1.00 64.94 220 GLY A C 1
ATOM 1736 O O . GLY A 1 220 ? -7.364 4.292 -15.204 1.00 64.94 220 GLY A O 1
ATOM 1737 N N . LYS A 1 221 ? -6.759 2.261 -15.933 1.00 60.50 221 LYS A N 1
ATOM 1738 C CA . LYS A 1 221 ? -7.896 2.114 -16.868 1.00 60.50 221 LYS A CA 1
ATOM 1739 C C . LYS A 1 221 ? -9.261 2.257 -16.176 1.00 60.50 221 LYS A C 1
ATOM 1741 O O . LYS A 1 221 ? -10.222 2.662 -16.818 1.00 60.50 221 LYS A O 1
ATOM 1746 N N . GLN A 1 222 ? -9.331 1.927 -14.889 1.00 61.72 222 GLN A N 1
ATOM 1747 C CA . GLN A 1 222 ? -10.447 2.235 -14.001 1.00 61.72 222 GLN A CA 1
ATOM 1748 C C . GLN A 1 222 ? -9.956 3.277 -12.997 1.00 61.72 222 GLN A C 1
ATOM 1750 O O . GLN A 1 222 ? -9.287 2.921 -12.029 1.00 61.72 222 GLN A O 1
ATOM 1755 N N . GLN A 1 223 ? -10.221 4.557 -13.263 1.00 67.50 223 GLN A N 1
ATOM 1756 C CA . GLN A 1 223 ? -9.802 5.639 -12.375 1.00 67.50 223 GLN A CA 1
ATOM 1757 C C . GLN A 1 223 ? -10.476 5.474 -11.010 1.00 67.50 223 GLN A C 1
ATOM 1759 O O . GLN A 1 223 ? -11.699 5.492 -10.909 1.00 67.50 223 GLN A O 1
ATOM 1764 N N . ASN A 1 224 ? -9.675 5.294 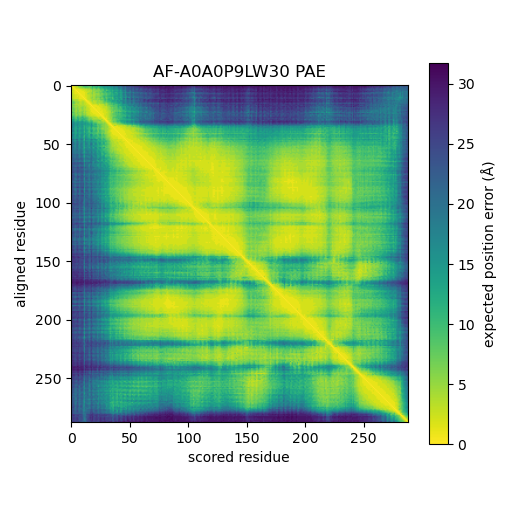-9.961 1.00 74.00 224 ASN A N 1
ATOM 1765 C CA . ASN A 1 224 ? -10.153 5.161 -8.588 1.00 74.00 224 ASN A CA 1
ATOM 1766 C C . ASN A 1 224 ? -9.542 6.246 -7.688 1.00 74.00 224 ASN A C 1
ATOM 1768 O O . ASN A 1 224 ? -8.659 5.987 -6.872 1.00 74.00 224 ASN A O 1
ATOM 1772 N N . ILE A 1 225 ? -9.994 7.491 -7.856 1.00 73.62 225 ILE A N 1
ATOM 1773 C CA . ILE A 1 225 ? -9.544 8.632 -7.031 1.00 73.62 225 ILE A CA 1
ATOM 1774 C C . ILE A 1 225 ? -9.941 8.446 -5.559 1.00 73.62 225 ILE A C 1
ATOM 1776 O O . ILE A 1 225 ? -9.243 8.918 -4.661 1.00 73.62 225 ILE A O 1
ATOM 1780 N N . VAL A 1 226 ? -11.014 7.689 -5.311 1.00 75.25 226 VAL A N 1
ATOM 1781 C CA . VAL A 1 226 ? -11.472 7.277 -3.977 1.00 75.25 226 VAL A CA 1
ATOM 1782 C C . VAL A 1 226 ? -10.354 6.571 -3.197 1.00 75.25 226 VAL A C 1
ATOM 1784 O O . VAL A 1 226 ? -10.225 6.809 -1.999 1.00 75.25 226 VAL A O 1
ATOM 1787 N N . ALA A 1 227 ? -9.475 5.802 -3.853 1.00 77.06 227 ALA A N 1
ATOM 1788 C CA . ALA A 1 227 ? -8.330 5.161 -3.197 1.00 77.06 227 ALA A CA 1
ATOM 1789 C C . ALA A 1 227 ? -7.362 6.170 -2.543 1.00 77.06 227 ALA A C 1
ATOM 1791 O O . ALA A 1 227 ? -6.927 5.960 -1.412 1.00 77.06 227 ALA A O 1
ATOM 1792 N N . LEU A 1 228 ? -7.074 7.299 -3.206 1.00 76.06 228 LEU A N 1
ATOM 1793 C CA . LEU A 1 228 ? -6.210 8.355 -2.656 1.00 76.06 228 LEU A CA 1
ATOM 1794 C C . LEU A 1 228 ? -6.867 9.072 -1.471 1.00 76.06 228 LEU A C 1
ATOM 1796 O O . LEU A 1 228 ? -6.221 9.328 -0.453 1.00 76.06 228 LEU A O 1
ATOM 1800 N N . LEU A 1 229 ? -8.161 9.379 -1.595 1.00 76.62 229 LEU A N 1
ATOM 1801 C CA . LEU A 1 229 ? -8.935 10.024 -0.530 1.00 76.62 229 LEU A CA 1
ATOM 1802 C C . LEU A 1 229 ? -9.055 9.121 0.698 1.00 76.62 229 LEU A C 1
ATOM 1804 O O . LEU A 1 229 ? -8.985 9.604 1.825 1.00 76.62 229 LEU A O 1
ATOM 1808 N N . ARG A 1 230 ? -9.162 7.807 0.492 1.00 79.19 230 ARG A N 1
ATOM 1809 C CA . ARG A 1 230 ? -9.216 6.820 1.568 1.00 79.19 230 ARG A CA 1
ATOM 1810 C C . ARG A 1 230 ? -7.955 6.845 2.431 1.00 79.19 230 ARG A C 1
ATOM 1812 O O . ARG A 1 230 ? -8.069 6.878 3.651 1.00 79.19 230 ARG A O 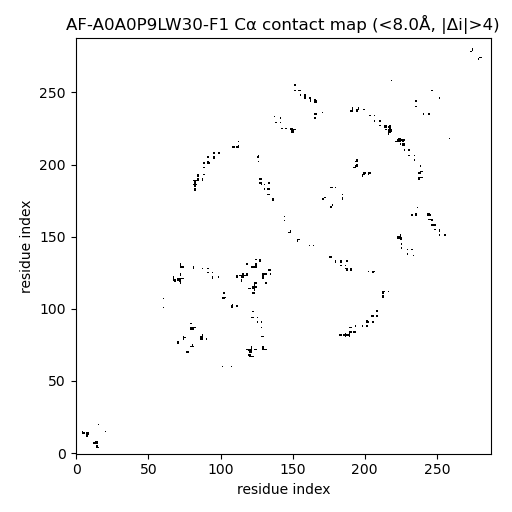1
ATOM 1819 N N . THR A 1 231 ? -6.767 6.907 1.830 1.00 79.31 231 THR A N 1
ATOM 1820 C CA . THR A 1 231 ? -5.497 7.009 2.577 1.00 79.31 231 THR A CA 1
ATOM 1821 C C . THR A 1 231 ? -5.412 8.285 3.402 1.00 79.31 231 THR A C 1
ATOM 1823 O O . THR A 1 231 ? -4.966 8.250 4.549 1.00 79.31 231 THR A O 1
ATOM 1826 N N . LEU A 1 232 ? -5.898 9.399 2.850 1.00 76.44 232 LEU A N 1
ATOM 1827 C CA . LEU A 1 232 ? -5.973 10.673 3.558 1.00 76.44 232 LEU A CA 1
ATOM 1828 C C . LEU A 1 232 ? -6.942 10.611 4.748 1.00 76.44 232 LEU A C 1
ATOM 1830 O O . LEU A 1 232 ? -6.589 11.050 5.841 1.00 76.44 232 LEU A O 1
ATOM 1834 N N . LEU A 1 233 ? -8.131 10.032 4.545 1.00 76.06 233 LEU A N 1
ATOM 1835 C CA . LEU A 1 233 ? -9.144 9.843 5.588 1.00 76.06 233 LEU A CA 1
ATOM 1836 C C . LEU A 1 233 ? -8.616 8.957 6.716 1.00 76.06 233 LEU A C 1
ATOM 1838 O O . LEU A 1 233 ? -8.689 9.347 7.874 1.00 76.06 233 LEU A O 1
ATOM 1842 N N . ILE A 1 234 ? -8.037 7.799 6.385 1.00 77.44 234 ILE A N 1
ATOM 1843 C CA . ILE A 1 234 ? -7.446 6.878 7.366 1.00 77.44 234 ILE A CA 1
ATOM 1844 C C . ILE A 1 234 ? -6.341 7.580 8.161 1.00 77.44 234 ILE A C 1
ATOM 1846 O O . ILE A 1 234 ? -6.291 7.446 9.381 1.00 77.44 234 ILE A O 1
ATOM 1850 N N . GLY A 1 235 ? -5.480 8.348 7.485 1.00 76.25 235 GLY A N 1
ATOM 1851 C CA . GLY A 1 235 ? -4.443 9.139 8.141 1.00 76.25 235 GLY A CA 1
ATOM 1852 C C . GLY A 1 235 ? -5.015 10.161 9.116 1.00 76.25 235 GLY A C 1
ATOM 1853 O O . GLY A 1 235 ? -4.573 10.208 10.257 1.00 76.25 235 GLY A O 1
ATOM 1854 N N . GLN A 1 236 ? -6.029 10.924 8.706 1.00 73.62 236 GLN A N 1
ATOM 1855 C CA . GLN A 1 236 ? -6.713 11.884 9.579 1.00 73.62 236 GLN A CA 1
ATOM 1856 C C . GLN A 1 236 ? -7.364 11.217 10.793 1.00 73.62 236 GLN A C 1
ATOM 1858 O O . GLN A 1 236 ? -7.169 11.664 11.920 1.00 73.62 236 GLN A O 1
ATOM 1863 N N . ILE A 1 237 ? -8.066 10.107 10.566 1.00 71.62 237 ILE A N 1
ATOM 1864 C CA . ILE A 1 237 ? -8.734 9.327 11.611 1.00 71.62 237 ILE A CA 1
ATOM 1865 C C . ILE A 1 237 ? -7.737 8.804 12.648 1.00 71.62 237 ILE A C 1
ATOM 1867 O O . ILE A 1 237 ? -8.019 8.845 13.842 1.00 71.62 237 ILE A O 1
ATOM 1871 N N . LEU A 1 238 ? -6.602 8.262 12.200 1.00 70.81 238 LEU A N 1
ATOM 1872 C CA . LEU A 1 238 ? -5.672 7.548 13.075 1.00 70.81 238 LEU A CA 1
ATOM 1873 C C . LEU A 1 238 ? -4.620 8.455 13.717 1.00 70.81 238 LEU A C 1
ATOM 1875 O O . LEU A 1 238 ? -4.151 8.133 14.802 1.00 70.81 238 LEU A O 1
ATOM 1879 N N . LEU A 1 239 ? -4.255 9.575 13.088 1.00 68.38 239 LEU A N 1
ATOM 1880 C CA . LEU A 1 239 ? -3.255 10.507 13.627 1.00 68.38 239 LEU A CA 1
ATOM 1881 C C . LEU A 1 239 ? -3.831 11.518 14.630 1.00 68.38 239 LEU A C 1
ATOM 1883 O O . LEU A 1 239 ? -3.052 12.321 15.141 1.00 68.38 239 LEU A O 1
ATOM 1887 N N . ASP A 1 240 ? -5.155 11.518 14.854 1.00 62.47 240 ASP A N 1
ATOM 1888 C CA . ASP A 1 240 ? -5.894 12.527 15.639 1.00 62.47 240 ASP A CA 1
ATOM 1889 C C . ASP A 1 240 ? -5.364 13.947 15.375 1.00 62.47 240 ASP A C 1
ATOM 1891 O O . ASP A 1 240 ? -5.061 14.742 16.269 1.00 62.47 240 ASP A O 1
ATOM 1895 N N . SER A 1 241 ? -5.105 14.226 14.093 1.00 59.16 241 SER A N 1
ATOM 1896 C CA . SER A 1 241 ? -4.369 15.417 13.713 1.00 59.16 241 SER A CA 1
ATOM 1897 C C . SER A 1 241 ? -5.253 16.634 13.934 1.00 59.16 241 SER A C 1
ATOM 1899 O O . SER A 1 241 ? -6.296 16.789 13.309 1.00 59.16 241 SER A O 1
ATOM 1901 N N . THR A 1 242 ? -4.800 17.567 14.768 1.00 53.47 242 THR A N 1
ATOM 1902 C CA . THR A 1 242 ? -5.436 18.888 14.870 1.00 53.47 242 THR A CA 1
ATOM 1903 C C . THR A 1 242 ? -5.228 19.725 13.603 1.00 53.47 242 THR A C 1
ATOM 1905 O O . THR A 1 242 ? -5.873 20.764 13.431 1.00 53.47 242 THR A O 1
ATOM 1908 N N . ALA A 1 243 ? -4.331 19.291 12.706 1.00 56.28 243 ALA A N 1
ATOM 1909 C CA . ALA A 1 243 ? -4.094 19.945 11.433 1.00 56.28 243 ALA A CA 1
ATOM 1910 C C . ALA A 1 243 ? -5.281 19.694 10.504 1.00 56.28 243 ALA A C 1
ATOM 1912 O O . ALA A 1 243 ? -5.482 18.589 9.998 1.00 56.28 243 ALA A O 1
ATOM 1913 N N . ARG A 1 244 ? -6.040 20.763 10.248 1.00 60.00 244 ARG A N 1
ATOM 1914 C CA . ARG A 1 244 ? -7.155 20.719 9.312 1.00 60.00 244 ARG A CA 1
ATOM 1915 C C . ARG A 1 244 ? -6.639 20.429 7.915 1.00 60.00 244 ARG A C 1
ATOM 1917 O O . ARG A 1 244 ? -6.032 21.296 7.282 1.00 60.00 244 ARG A O 1
ATOM 1924 N N . VAL A 1 245 ? -6.884 19.220 7.427 1.00 66.69 245 VAL A N 1
ATOM 1925 C CA . VAL A 1 245 ? -6.613 18.898 6.031 1.00 66.69 245 VAL A CA 1
ATOM 1926 C C . VAL A 1 245 ? -7.767 19.420 5.196 1.00 66.69 245 VAL A C 1
ATOM 1928 O O . VAL A 1 245 ? -8.938 19.143 5.460 1.00 66.69 245 VAL A O 1
ATOM 1931 N N . ALA A 1 246 ? -7.406 20.209 4.189 1.00 67.38 246 ALA A N 1
ATOM 1932 C CA . ALA A 1 246 ? -8.334 20.758 3.228 1.00 67.38 246 ALA A CA 1
ATOM 1933 C C . ALA A 1 246 ? -7.917 20.339 1.820 1.00 67.38 246 ALA A C 1
ATOM 1935 O O . ALA A 1 246 ? -6.798 20.599 1.371 1.00 67.38 246 ALA A O 1
ATOM 1936 N N . ILE A 1 247 ? -8.848 19.729 1.104 1.00 74.00 247 ILE A N 1
ATOM 1937 C CA . ILE A 1 247 ? -8.811 19.668 -0.348 1.00 74.00 247 ILE A CA 1
ATOM 1938 C C . ILE A 1 247 ? -9.191 21.070 -0.825 1.00 74.00 247 ILE A C 1
ATOM 1940 O O . ILE A 1 247 ? -10.205 21.622 -0.405 1.00 74.00 247 ILE A O 1
ATOM 1944 N N . ASN A 1 248 ? -8.352 21.681 -1.656 1.00 77.81 248 ASN A N 1
ATOM 1945 C CA . ASN A 1 248 ? -8.630 22.986 -2.247 1.00 77.81 248 ASN A CA 1
ATOM 1946 C C . ASN A 1 248 ? -8.716 22.871 -3.777 1.00 77.81 248 ASN A C 1
ATOM 1948 O O . ASN A 1 248 ? -8.277 21.882 -4.372 1.00 77.81 248 ASN A O 1
ATOM 1952 N N . GLU A 1 249 ? -9.278 23.893 -4.421 1.00 75.75 249 GLU A N 1
ATOM 1953 C CA . GLU A 1 249 ? -9.466 23.918 -5.879 1.00 75.75 249 GLU A CA 1
ATOM 1954 C C . GLU A 1 249 ? -8.145 23.825 -6.661 1.00 75.75 249 GLU A C 1
ATOM 1956 O O . GLU A 1 249 ? -8.089 23.224 -7.740 1.00 75.75 249 GLU A O 1
ATOM 1961 N N . GLN A 1 250 ? -7.052 24.363 -6.108 1.00 82.25 250 GLN A N 1
ATOM 1962 C CA . GLN A 1 250 ? -5.735 24.264 -6.736 1.00 82.25 250 GLN A CA 1
ATOM 1963 C C . GLN A 1 250 ? -5.230 22.820 -6.753 1.00 82.25 250 GLN A C 1
ATOM 1965 O O . GLN A 1 250 ? -4.632 22.406 -7.743 1.00 82.25 250 GLN A O 1
ATOM 1970 N N . THR A 1 251 ? -5.491 22.033 -5.706 1.00 76.38 251 THR A N 1
ATOM 1971 C CA . THR A 1 251 ? -5.137 20.609 -5.648 1.00 76.38 251 THR A CA 1
ATOM 1972 C C . THR A 1 251 ? -5.864 19.825 -6.735 1.00 76.38 251 THR A C 1
ATOM 1974 O O . THR A 1 251 ? -5.244 19.004 -7.406 1.00 76.38 251 THR A O 1
ATOM 1977 N N . VAL A 1 252 ? -7.144 20.122 -6.982 1.00 75.81 252 VAL A N 1
ATOM 1978 C CA . VAL A 1 252 ? -7.911 19.488 -8.068 1.00 75.81 252 VAL A CA 1
ATOM 1979 C C . VAL A 1 252 ? -7.352 19.874 -9.437 1.00 75.81 252 VAL A C 1
ATOM 1981 O O . VAL A 1 252 ? -7.159 19.009 -10.291 1.00 75.81 252 VAL A O 1
ATOM 1984 N N . THR A 1 253 ? -7.033 21.152 -9.643 1.00 81.81 253 THR A N 1
ATOM 1985 C CA . THR A 1 253 ? -6.415 21.629 -10.891 1.00 81.81 253 THR A CA 1
ATOM 1986 C C . THR A 1 253 ? -5.056 20.968 -11.139 1.00 81.81 253 THR A C 1
ATOM 1988 O O . THR A 1 253 ? -4.812 20.452 -12.229 1.00 81.81 253 THR A O 1
ATOM 1991 N N . LYS A 1 254 ? -4.200 20.893 -10.112 1.00 84.12 254 LYS A N 1
ATOM 1992 C CA . LYS A 1 254 ? -2.901 20.204 -10.174 1.00 84.12 254 LYS A CA 1
ATOM 1993 C C . LYS A 1 254 ? -3.053 18.712 -10.452 1.00 84.12 254 LYS A C 1
ATOM 1995 O O . LYS A 1 254 ? -2.292 18.174 -11.247 1.00 84.12 254 LYS A O 1
ATOM 2000 N N . LEU A 1 255 ? -4.044 18.055 -9.845 1.00 78.06 255 LEU A N 1
ATOM 2001 C CA . LEU A 1 255 ? -4.330 16.644 -10.099 1.00 78.06 255 LEU A CA 1
ATOM 2002 C C . LEU A 1 255 ? -4.718 16.422 -11.566 1.00 78.06 255 LEU A C 1
ATOM 2004 O O . LEU A 1 255 ? -4.158 15.534 -12.201 1.00 78.06 255 LEU A O 1
ATOM 2008 N N . LYS A 1 256 ? -5.608 17.254 -12.130 1.00 78.94 256 LYS A N 1
ATOM 2009 C CA . LYS A 1 256 ? -5.975 17.194 -13.560 1.00 78.94 256 LYS A CA 1
ATOM 2010 C C . LYS A 1 256 ? -4.757 17.362 -14.467 1.00 78.94 256 LYS A C 1
ATOM 2012 O O . LYS A 1 256 ? -4.584 16.585 -15.404 1.00 78.94 256 LYS A O 1
ATOM 2017 N N . GLN A 1 257 ? -3.920 18.357 -14.178 1.00 84.94 257 GLN A N 1
ATOM 2018 C CA . GLN A 1 257 ? -2.709 18.617 -14.950 1.00 84.94 257 GLN A CA 1
ATOM 2019 C C . GLN A 1 257 ? -1.755 17.419 -14.902 1.00 84.94 257 GLN A C 1
ATOM 2021 O O . GLN A 1 257 ? -1.341 16.918 -15.944 1.00 84.94 257 GLN A O 1
ATOM 2026 N N . TRP A 1 258 ? -1.478 16.908 -13.705 1.00 83.12 258 TRP A N 1
ATOM 2027 C CA . TRP A 1 258 ? -0.604 15.758 -13.515 1.00 83.12 258 TRP A CA 1
ATOM 2028 C C . TRP A 1 258 ? -1.128 14.490 -14.211 1.00 83.12 258 TRP A C 1
ATOM 2030 O O . TRP A 1 258 ? -0.352 13.801 -14.869 1.00 83.12 258 TRP A O 1
ATOM 2040 N N . VAL A 1 259 ? -2.438 14.204 -14.142 1.00 76.38 259 VAL A N 1
ATOM 2041 C CA . VAL A 1 259 ? -3.068 13.082 -14.873 1.00 76.38 259 VAL A CA 1
ATOM 2042 C C . VAL A 1 259 ? -2.793 13.201 -16.375 1.00 76.38 259 VAL A C 1
ATOM 2044 O O . VAL A 1 259 ? -2.388 12.227 -17.012 1.00 76.38 259 VAL A O 1
ATOM 2047 N N . SER A 1 260 ? -2.994 14.397 -16.937 1.00 81.31 260 SER A N 1
ATOM 2048 C CA . SER A 1 260 ? -2.769 14.668 -18.359 1.00 81.31 260 SER A CA 1
ATOM 2049 C C . SER A 1 260 ? -1.299 14.485 -18.745 1.00 81.31 260 SER A C 1
ATOM 2051 O O . SER A 1 260 ? -0.994 13.805 -19.725 1.00 81.31 260 SER A O 1
ATOM 2053 N N . GLU A 1 261 ? -0.377 15.064 -17.974 1.00 86.44 261 GLU A N 1
ATOM 2054 C CA . GLU A 1 261 ? 1.067 14.948 -18.207 1.00 86.44 261 GLU A CA 1
ATOM 2055 C C . GLU A 1 261 ? 1.530 13.492 -18.139 1.00 86.44 261 GLU A C 1
ATOM 2057 O O . GLU A 1 261 ? 2.257 13.023 -19.017 1.00 86.44 261 GLU A O 1
ATOM 2062 N N . TRP A 1 262 ? 1.057 12.746 -17.139 1.00 80.94 262 TRP A N 1
ATOM 2063 C CA . TRP A 1 262 ? 1.388 11.337 -16.977 1.00 80.94 262 TRP A CA 1
ATOM 2064 C C . TRP A 1 262 ? 0.921 10.496 -18.168 1.00 80.94 262 TRP A C 1
ATOM 2066 O O . TRP A 1 262 ? 1.693 9.685 -18.674 1.00 80.94 262 TRP A O 1
ATOM 2076 N N . GLN A 1 263 ? -0.308 10.697 -18.658 1.00 79.06 263 GLN A N 1
ATOM 2077 C CA . GLN A 1 263 ? -0.823 9.966 -19.824 1.00 79.06 263 GLN A CA 1
ATOM 2078 C C . GLN A 1 263 ? 0.030 10.211 -21.074 1.00 79.06 263 GLN A C 1
ATOM 2080 O O . GLN A 1 263 ? 0.354 9.265 -21.798 1.00 79.06 263 GLN A O 1
ATOM 2085 N N . VAL A 1 264 ? 0.427 11.467 -21.307 1.00 86.81 264 VAL A N 1
ATOM 2086 C CA . VAL A 1 264 ? 1.298 11.843 -22.429 1.00 86.81 264 VAL A CA 1
ATOM 2087 C C . VAL A 1 264 ? 2.671 11.187 -22.289 1.00 86.81 264 VAL A C 1
ATOM 2089 O O . VAL A 1 264 ? 3.122 10.516 -23.218 1.00 86.81 264 VAL A O 1
ATOM 2092 N N . LEU A 1 265 ? 3.312 11.323 -21.126 1.00 86.25 265 LEU A N 1
ATOM 2093 C CA . LEU A 1 265 ? 4.634 10.750 -20.867 1.00 86.25 265 LEU A CA 1
ATOM 2094 C C . LEU A 1 265 ? 4.625 9.226 -20.981 1.00 86.25 265 LEU A C 1
ATOM 2096 O O . LEU A 1 265 ? 5.514 8.645 -21.595 1.00 86.25 265 LEU A O 1
ATOM 2100 N N . ASN A 1 266 ? 3.609 8.562 -20.436 1.00 80.19 266 ASN A N 1
ATOM 2101 C CA . ASN A 1 266 ? 3.540 7.106 -20.452 1.00 80.19 266 ASN A CA 1
ATOM 2102 C C . ASN A 1 266 ? 3.316 6.561 -21.874 1.00 80.19 266 ASN A C 1
ATOM 2104 O O . ASN A 1 266 ? 3.890 5.535 -22.252 1.00 80.19 266 ASN A O 1
ATOM 2108 N N . LYS A 1 267 ? 2.551 7.286 -22.703 1.00 83.31 267 LYS A N 1
ATOM 2109 C CA . LYS A 1 267 ? 2.432 7.000 -24.137 1.00 83.31 267 LYS A CA 1
ATOM 2110 C C . LYS A 1 267 ? 3.776 7.168 -24.849 1.00 83.31 267 LYS A C 1
ATOM 2112 O O . LYS A 1 267 ? 4.189 6.250 -25.552 1.00 83.31 267 LYS A O 1
ATOM 2117 N N . GLN A 1 268 ? 4.480 8.276 -24.614 1.00 86.12 268 GLN A N 1
ATOM 2118 C CA . GLN A 1 268 ? 5.802 8.526 -25.201 1.00 86.12 268 GLN A CA 1
ATOM 2119 C C . GLN A 1 268 ? 6.823 7.455 -24.803 1.00 86.12 268 GLN A C 1
ATOM 2121 O O . GLN A 1 268 ? 7.529 6.938 -25.663 1.00 86.12 268 GLN A O 1
ATOM 2126 N N . ILE A 1 269 ? 6.873 7.070 -23.523 1.00 81.56 269 ILE A N 1
ATOM 2127 C CA . ILE A 1 269 ? 7.737 5.986 -23.035 1.00 81.56 269 ILE A CA 1
ATOM 2128 C C . ILE A 1 269 ? 7.381 4.676 -23.735 1.00 81.56 269 ILE A C 1
ATOM 2130 O O . ILE A 1 269 ? 8.271 3.988 -24.228 1.00 81.56 269 ILE A O 1
ATOM 2134 N N . SER A 1 270 ? 6.093 4.339 -23.819 1.00 78.31 270 SER A N 1
ATOM 2135 C CA . SER A 1 270 ? 5.639 3.102 -24.464 1.00 78.31 27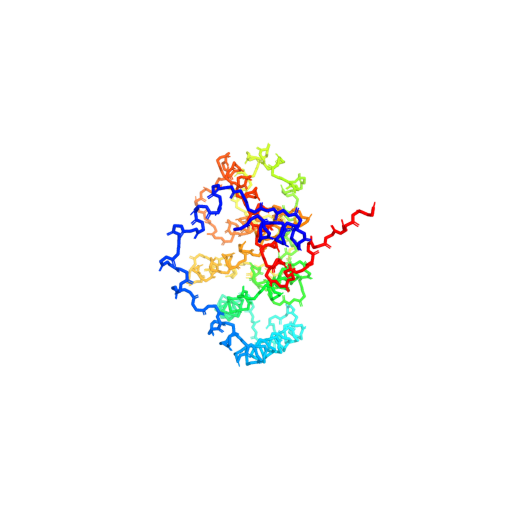0 SER A CA 1
ATOM 2136 C C . SER A 1 270 ? 6.005 3.060 -25.951 1.00 78.31 270 SE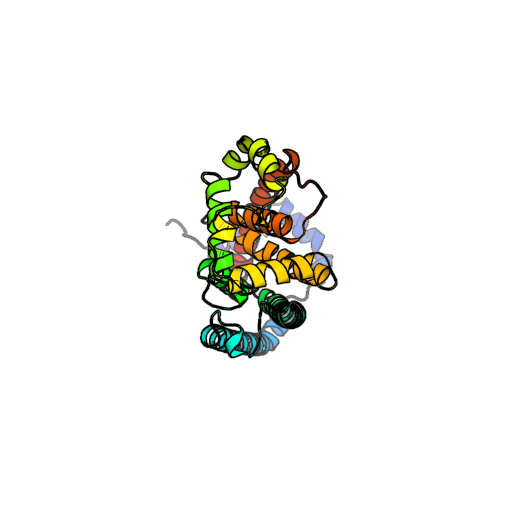R A C 1
ATOM 2138 O O . SER A 1 270 ? 6.472 2.034 -26.444 1.00 78.31 270 SER A O 1
ATOM 2140 N N . GLU A 1 271 ? 5.832 4.170 -26.669 1.00 80.62 271 GLU A N 1
ATOM 2141 C CA . GLU A 1 271 ? 6.214 4.305 -28.079 1.00 80.62 271 GLU A CA 1
ATOM 2142 C C . GLU A 1 271 ? 7.730 4.220 -28.265 1.00 80.62 271 GLU A C 1
ATOM 2144 O O . GLU A 1 271 ? 8.196 3.493 -29.147 1.00 80.62 271 GLU A O 1
ATOM 2149 N N . LEU A 1 272 ? 8.500 4.888 -27.399 1.00 77.69 272 LEU A N 1
ATOM 2150 C CA . LEU A 1 272 ? 9.958 4.840 -27.407 1.00 77.69 272 LEU A CA 1
ATOM 2151 C C . LEU A 1 272 ? 10.433 3.402 -27.168 1.00 77.69 272 LEU A C 1
ATOM 2153 O O . LEU A 1 272 ? 11.083 2.830 -28.038 1.00 77.69 272 LEU A O 1
ATOM 2157 N N . VAL A 1 273 ? 10.030 2.771 -26.063 1.00 74.81 273 VAL A N 1
ATOM 2158 C CA . VAL A 1 273 ? 10.378 1.377 -25.737 1.00 74.81 273 VAL A CA 1
ATOM 2159 C C . VAL A 1 273 ? 10.020 0.440 -26.890 1.00 74.81 273 VAL A C 1
ATOM 2161 O O . VAL A 1 273 ? 10.854 -0.362 -27.309 1.00 74.81 273 VAL A O 1
ATOM 2164 N N . ARG A 1 274 ? 8.822 0.579 -27.470 1.00 70.06 274 ARG A N 1
ATOM 2165 C CA . ARG A 1 274 ? 8.391 -0.246 -28.604 1.00 70.06 274 ARG A CA 1
ATOM 2166 C C . ARG A 1 274 ? 9.243 -0.021 -29.854 1.00 70.06 274 ARG A C 1
ATOM 2168 O O . ARG A 1 274 ? 9.562 -0.995 -30.527 1.00 70.06 274 ARG A O 1
ATOM 2175 N N . SER A 1 275 ? 9.626 1.219 -30.165 1.00 69.88 275 SER A N 1
ATOM 2176 C CA . SER A 1 275 ? 10.497 1.527 -31.311 1.00 69.88 275 SER A CA 1
ATOM 2177 C C . SER A 1 275 ? 11.921 0.991 -31.133 1.00 69.88 275 SER A C 1
ATOM 2179 O O . SER A 1 275 ? 12.524 0.522 -32.094 1.00 69.88 275 SER A O 1
ATOM 2181 N N . TRP A 1 276 ? 12.433 0.983 -29.900 1.00 67.19 276 TRP A N 1
ATOM 2182 C CA . TRP A 1 276 ? 13.732 0.397 -29.566 1.00 67.19 276 TRP A CA 1
ATOM 2183 C C . TRP A 1 276 ? 13.712 -1.134 -29.620 1.00 67.19 276 TRP A C 1
ATOM 2185 O O . TRP A 1 276 ? 14.652 -1.741 -30.128 1.00 67.19 276 TRP A O 1
ATOM 2195 N N . GLN A 1 277 ? 12.647 -1.766 -29.117 1.00 61.75 277 GLN A N 1
ATOM 2196 C CA . GLN A 1 277 ? 12.503 -3.227 -29.118 1.00 61.75 277 GLN A CA 1
ATOM 2197 C C . GLN A 1 277 ? 12.176 -3.783 -30.508 1.00 61.75 277 GLN A C 1
ATOM 2199 O O . GLN A 1 277 ? 12.662 -4.849 -30.881 1.00 61.75 277 GLN A O 1
ATOM 2204 N N . TYR A 1 278 ? 11.369 -3.057 -31.283 1.00 69.50 278 TYR A N 1
ATOM 2205 C CA . TYR A 1 278 ? 10.891 -3.481 -32.595 1.00 69.50 278 TYR A CA 1
ATOM 2206 C C . TYR A 1 278 ? 11.101 -2.381 -33.644 1.00 69.50 278 TYR A C 1
ATOM 2208 O O . TYR A 1 278 ? 10.129 -1.827 -34.167 1.00 69.50 278 TYR A O 1
ATOM 2216 N N . PRO A 1 279 ? 12.357 -2.089 -34.019 1.00 58.66 279 PRO A N 1
ATOM 2217 C CA . PRO A 1 279 ? 12.675 -1.010 -34.957 1.00 58.66 279 PRO A CA 1
ATOM 2218 C C . PRO A 1 279 ? 12.039 -1.187 -36.347 1.00 58.66 279 PRO A C 1
ATOM 2220 O O . PRO A 1 279 ? 11.876 -0.213 -37.072 1.00 58.66 279 PRO A O 1
ATOM 2223 N N . ASN A 1 280 ? 11.616 -2.407 -36.703 1.00 59.81 280 ASN A N 1
ATOM 2224 C CA . ASN A 1 280 ? 10.973 -2.720 -37.985 1.00 59.81 280 ASN A CA 1
ATOM 2225 C C . ASN A 1 280 ? 9.433 -2.825 -37.916 1.00 59.81 280 ASN A C 1
ATOM 2227 O O . ASN A 1 280 ? 8.803 -3.075 -38.942 1.00 59.81 280 ASN A O 1
ATOM 2231 N N . ALA A 1 281 ? 8.806 -2.670 -36.741 1.00 54.16 281 ALA A N 1
ATOM 2232 C CA . ALA A 1 281 ? 7.361 -2.896 -36.577 1.00 54.16 281 ALA A CA 1
ATOM 2233 C C . ALA A 1 281 ? 6.473 -1.818 -37.223 1.00 54.16 281 ALA A C 1
ATOM 2235 O O . ALA A 1 281 ? 5.299 -2.075 -37.474 1.00 54.16 281 ALA A O 1
ATOM 2236 N N . TYR A 1 282 ? 7.024 -0.635 -37.510 1.00 53.22 282 TYR A N 1
ATOM 2237 C CA . TYR A 1 282 ? 6.318 0.461 -38.182 1.00 53.22 282 TYR A CA 1
ATOM 2238 C C . TYR A 1 282 ? 6.487 0.469 -39.707 1.00 53.22 282 TYR A C 1
ATOM 2240 O O . TYR A 1 282 ? 6.013 1.389 -40.368 1.00 53.22 282 TYR A O 1
ATOM 2248 N N . ASN A 1 283 ? 7.076 -0.577 -40.297 1.00 49.97 283 ASN A N 1
ATOM 2249 C CA . ASN A 1 283 ? 7.006 -0.787 -41.744 1.00 49.97 283 ASN A CA 1
ATOM 2250 C C . ASN A 1 283 ? 5.610 -1.322 -42.126 1.00 49.97 283 ASN A C 1
ATOM 2252 O O . ASN A 1 283 ? 5.463 -2.449 -42.598 1.00 49.97 283 ASN A O 1
ATOM 2256 N N . THR A 1 284 ? 4.549 -0.548 -41.882 1.00 44.97 284 THR A N 1
ATOM 2257 C CA . THR A 1 284 ? 3.209 -0.872 -42.382 1.00 44.97 284 THR A CA 1
ATOM 2258 C C . THR A 1 284 ? 3.058 -0.452 -43.842 1.00 44.97 284 THR A C 1
ATOM 2260 O O . THR A 1 284 ? 3.053 0.734 -44.148 1.00 44.97 284 THR A O 1
ATOM 2263 N N . ARG A 1 285 ? 2.867 -1.483 -44.680 1.00 40.97 285 ARG A N 1
ATOM 2264 C CA . ARG A 1 285 ? 2.223 -1.534 -46.006 1.00 40.97 285 ARG A CA 1
ATOM 2265 C C . ARG A 1 285 ? 2.699 -0.517 -47.043 1.00 40.97 285 ARG A C 1
ATOM 2267 O O . ARG A 1 285 ? 2.195 0.596 -47.130 1.00 40.97 285 ARG A O 1
ATOM 2274 N N . GLN A 1 286 ? 3.550 -0.999 -47.947 1.00 40.75 286 GLN A N 1
ATOM 2275 C CA . GLN A 1 286 ? 3.545 -0.502 -49.317 1.00 40.75 286 GLN A CA 1
ATOM 2276 C C . GLN A 1 286 ? 2.178 -0.836 -49.923 1.00 40.75 286 GLN A C 1
ATOM 2278 O O . GLN A 1 286 ? 1.848 -2.008 -50.113 1.00 40.75 286 GLN A O 1
ATOM 2283 N N . SER A 1 287 ? 1.355 0.185 -50.140 1.00 41.78 287 SER A N 1
ATOM 2284 C CA . SER A 1 287 ? 0.207 0.083 -51.034 1.00 41.78 287 SER A CA 1
ATOM 2285 C C . SER A 1 287 ? 0.746 -0.223 -52.431 1.00 41.78 287 SER A C 1
ATOM 2287 O O . SER A 1 287 ? 1.566 0.539 -52.943 1.00 41.78 287 SER A O 1
ATOM 2289 N N . THR A 1 288 ? 0.346 -1.374 -52.971 1.00 37.75 288 THR A N 1
ATOM 2290 C CA . THR A 1 288 ? 0.538 -1.782 -54.372 1.00 37.75 288 THR A CA 1
ATOM 2291 C C . THR A 1 288 ? -0.063 -0.781 -55.339 1.00 37.75 288 THR A C 1
ATOM 2293 O O . THR A 1 288 ? -1.177 -0.302 -55.023 1.00 37.75 288 THR A O 1
#